Protein 7BKF (pdb70)

Nearest PDB structures (foldseek):
  7bkf-assembly1_A  TM=1.004E+00  e=4.479E-63  Bacillus anthracis
  6hpa-assembly1_A  TM=1.003E+00  e=4.862E-59  Bacillus anthracis
  6hm9-assembly1_A  TM=1.002E+00  e=1.712E-58  Bacillus anthracis
  7y51-assembly1_A-2  TM=9.659E-01  e=1.566E-20  Caldanaerobacter subterraneus subsp. tengcongensis MB4
  5o6y-assembly4_D  TM=9.446E-01  e=3.413E-20  Bacillus cereus ATCC 14579

Radius of gyration: 20.82 Å; Cα contacts (8 Å, |Δi|>4): 609; chains: 1; bounding box: 54×46×57 Å

Organism: Bacillus anthracis (NCBI:txid1392)

Foldseek 3Di:
DDFPLVVCVVCFVVQWFCKAQWDQDPPQGTEFIAKIWTWPSVQLCVQCVVVRDHDPLSTEIEIHYDDHGSVNDDQDAGAWYDQVAQAEAEEAEDPDQLVLLVLVLVLCVVLVAEHEYAYAQCSCVVCLVSLQVQVVSVYHYAHAWHPLDQAAPDDLVRLLVRRVSSQVSSCVSHVDHHAEYEYRVNHHDPSSRVSCVVSNHHYYHWQQELVCVVVDALVSSLVSCVVRDGRGGYYYHYNDPSCSVNVNVSCVVSVVVQGHYYYPVVRRDNYHDQTSYHYDD

Structure (mmCIF, N/CA/C/O backbone):
data_7BKF
#
_entry.id   7BKF
#
_cell.length_a   56.441
_cell.length_b   58.614
_cell.length_c   78.993
_cell.angle_alpha   90.000
_cell.angle_beta   90.000
_cell.angle_gamma   90.000
#
_symmetry.space_group_name_H-M   'P 21 21 21'
#
loop_
_entity.id
_entity.type
_entity.pdbx_description
1 polymer 'Putative polysaccharide deacetylase'
2 non-polymer 'SULFATE ION'
3 non-polymer 2-AMINO-2-HYDROXYMETHYL-PROPANE-1,3-DIOL
4 water water
#
loop_
_atom_site.group_PDB
_atom_site.id
_atom_site.type_symbol
_atom_site.label_atom_id
_atom_site.label_alt_id
_atom_site.label_comp_id
_atom_site.label_asym_id
_atom_site.label_entity_id
_atom_site.label_seq_id
_atom_site.pdbx_PDB_ins_code
_atom_site.Cartn_x
_atom_site.Cartn_y
_atom_site.Cartn_z
_atom_site.occupancy
_atom_site.B_iso_or_equiv
_atom_site.auth_seq_id
_atom_site.auth_comp_id
_atom_site.auth_asym_id
_atom_site.auth_atom_id
_atom_site.pdbx_PDB_model_num
ATOM 1 N N . GLN A 1 1 ? -7.880 32.270 47.185 1.00 56.80 26 GLN A N 1
ATOM 2 C CA . GLN A 1 1 ? -8.207 33.418 46.352 1.00 54.88 26 GLN A CA 1
ATOM 3 C C . GLN A 1 1 ? -8.266 33.005 44.883 1.00 50.91 26 GLN A C 1
ATOM 4 O O . GLN A 1 1 ? -9.185 32.304 44.458 1.00 51.09 26 GLN A O 1
ATOM 10 N N . ASP A 1 2 ? -7.273 33.428 44.112 1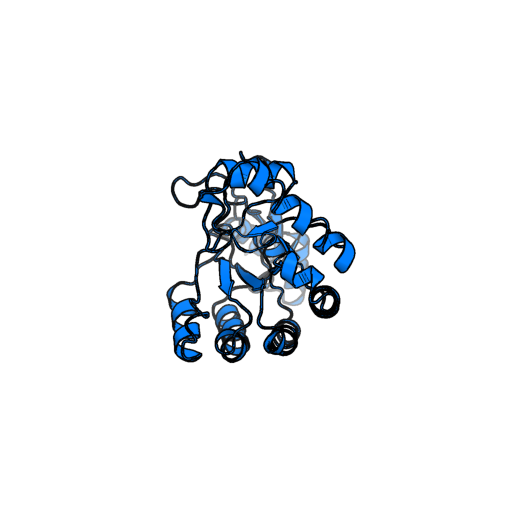.00 46.57 27 ASP A N 1
ATOM 11 C CA . ASP A 1 2 ? -7.271 33.232 42.670 1.00 42.66 27 ASP A CA 1
ATOM 12 C C . ASP A 1 2 ? -6.328 32.100 42.291 1.00 35.74 27 ASP A C 1
ATOM 13 O O . ASP A 1 2 ? -5.278 31.917 42.915 1.00 38.18 27 ASP A O 1
ATOM 18 N N . ASN A 1 3 ? -6.704 31.340 41.265 1.00 28.07 28 ASN A N 1
ATOM 19 C CA . ASN A 1 3 ? -5.784 30.340 40.748 1.00 24.99 28 ASN A CA 1
ATOM 20 C C . ASN A 1 3 ? -4.661 31.022 39.968 1.00 20.93 28 ASN A C 1
ATOM 21 O O . ASN A 1 3 ? -4.641 32.244 39.780 1.00 19.06 28 ASN A O 1
ATOM 26 N N . LEU A 1 4 ? -3.699 30.214 39.527 1.00 20.04 29 LEU A N 1
ATOM 27 C CA . LEU A 1 4 ? -2.530 30.757 38.852 1.00 18.87 29 LEU A CA 1
ATOM 28 C C . LEU A 1 4 ? -2.919 31.478 37.569 1.00 18.05 29 LEU A C 1
ATOM 29 O O . LEU A 1 4 ? -2.394 32.558 37.276 1.00 18.26 29 LEU A O 1
ATOM 34 N N . TYR A 1 5 ? -3.854 30.906 36.803 1.00 17.73 30 TYR A N 1
ATOM 35 C CA . TYR A 1 5 ? -4.307 31.546 35.573 1.00 17.06 30 TYR A CA 1
ATOM 36 C C . TYR A 1 5 ? -4.859 32.939 35.853 1.00 16.20 30 TYR A C 1
ATOM 37 O O . TYR A 1 5 ? -4.546 33.900 35.140 1.00 17.10 30 TYR A O 1
ATOM 46 N N . GLU A 1 6 ? -5.675 33.066 36.902 1.00 17.29 31 GLU A N 1
ATOM 47 C CA . GLU A 1 6 ? -6.216 34.368 37.258 1.00 18.52 31 GLU A CA 1
ATOM 48 C C . GLU A 1 6 ? -5.114 35.323 37.699 1.00 18.96 31 GLU A C 1
ATOM 49 O O . GLU A 1 6 ? -5.156 36.517 37.383 1.00 17.93 31 GLU A O 1
ATOM 55 N N . GLU A 1 7 ? -4.123 34.820 38.440 1.00 18.70 32 GLU A N 1
ATOM 56 C CA . GLU A 1 7 ? -3.001 35.665 38.842 1.00 20.13 32 GLU A CA 1
ATOM 57 C C . GLU A 1 7 ? -2.254 36.214 37.633 1.00 18.93 32 GLU A C 1
ATOM 58 O O . GLU A 1 7 ? -1.854 37.385 37.626 1.00 19.38 32 GLU A O 1
ATOM 64 N N . ILE A 1 8 ? -2.058 35.388 36.601 1.00 17.70 33 ILE A N 1
ATOM 65 C CA . ILE A 1 8 ? -1.416 35.871 35.380 1.00 17.94 33 ILE A CA 1
ATOM 66 C C . ILE A 1 8 ? -2.283 36.933 34.709 1.00 18.55 33 ILE A C 1
ATOM 67 O O . ILE A 1 8 ? -1.798 38.005 34.315 1.00 19.23 33 ILE A O 1
ATOM 72 N N . GLN A 1 9 ? -3.589 36.668 34.606 1.00 18.23 34 GLN A N 1
ATOM 73 C CA . GLN A 1 9 ? -4.507 37.646 34.027 1.00 18.88 34 GLN A CA 1
ATOM 74 C C . GLN A 1 9 ? -4.441 38.973 34.766 1.00 19.76 34 GLN A C 1
ATOM 75 O O . GLN A 1 9 ? -4.437 40.038 34.142 1.00 20.68 34 GLN A O 1
ATOM 81 N N . LYS A 1 10 ? -4.410 38.931 36.100 1.00 19.98 35 LYS A N 1
ATOM 82 C CA . LYS A 1 10 ? -4.412 40.161 36.881 1.00 20.81 35 LYS A CA 1
ATOM 83 C C . LYS A 1 10 ? -3.152 40.984 36.668 1.00 21.77 35 LYS A C 1
ATOM 84 O O . LYS A 1 10 ? -3.182 42.199 36.887 1.00 24.59 35 LYS A O 1
ATOM 90 N N . HIS A 1 11 ? -2.056 40.367 36.236 1.00 20.41 36 HIS A N 1
ATOM 91 C CA . HIS A 1 11 ? -0.815 41.084 35.962 1.00 22.02 36 HIS A CA 1
ATOM 92 C C . HIS A 1 11 ? -0.642 41.468 34.498 1.00 21.10 36 HIS A C 1
ATOM 93 O O . HIS A 1 11 ? 0.338 42.145 34.172 1.00 21.42 36 HIS A O 1
ATOM 100 N N . ALA A 1 12 ? -1.556 41.060 33.612 1.00 18.74 37 ALA A N 1
ATOM 101 C CA . ALA A 1 12 ? -1.336 41.239 32.179 1.00 20.39 37 ALA A CA 1
ATOM 102 C C . ALA A 1 12 ? -1.196 42.712 31.803 1.00 19.78 37 ALA A C 1
ATOM 103 O O . ALA A 1 12 ? -0.280 43.089 31.063 1.00 20.47 37 ALA A O 1
ATOM 105 N N . LYS A 1 13 ? -2.102 43.564 32.294 1.00 19.38 38 LYS A N 1
ATOM 106 C CA . LYS A 1 13 ? -2.055 44.972 31.913 1.00 21.24 38 LYS A CA 1
ATOM 107 C C . LYS A 1 13 ? -0.758 45.620 32.374 1.00 20.83 38 LYS A C 1
ATOM 108 O O . LYS A 1 13 ? -0.195 46.467 31.670 1.00 20.87 38 LYS A O 1
ATOM 114 N N . GLN A 1 14 ? -0.266 45.225 33.553 1.00 20.18 39 GLN A N 1
ATOM 115 C CA . GLN A 1 14 ? 0.963 45.797 34.095 1.00 20.29 39 GLN A CA 1
ATOM 116 C C . GLN A 1 14 ? 2.131 45.684 33.120 1.00 18.34 39 GLN A C 1
ATOM 117 O O . GLN A 1 14 ? 2.970 46.593 33.043 1.00 20.22 39 GLN A O 1
ATOM 123 N N . TYR A 1 15 ? 2.193 44.585 32.361 1.00 17.55 40 TYR A N 1
ATOM 124 C CA . TYR A 1 15 ? 3.299 44.305 31.453 1.00 16.75 40 TYR A CA 1
ATOM 125 C C . TYR A 1 15 ? 2.977 44.614 29.999 1.00 16.00 40 TYR A C 1
ATOM 126 O O . TYR A 1 15 ? 3.832 44.412 29.131 1.00 17.69 40 TYR A O 1
ATOM 135 N N . GLU A 1 16 ? 1.788 45.128 29.713 1.00 15.81 41 GLU A N 1
ATOM 136 C CA . GLU A 1 16 ? 1.438 45.478 28.342 1.00 15.96 41 GLU A CA 1
ATOM 137 C C . GLU A 1 16 ? 2.199 46.723 27.908 1.00 15.92 41 GLU A C 1
ATOM 138 O O . GLU A 1 16 ? 2.369 47.660 28.689 1.00 17.64 41 GLU A O 1
ATOM 144 N N . ILE A 1 17 ? 2.651 46.742 26.655 1.00 15.39 42 ILE A N 1
ATOM 145 C CA . ILE A 1 17 ? 3.290 47.921 26.074 1.00 15.81 42 ILE A CA 1
ATOM 146 C C . ILE A 1 17 ? 2.682 48.168 24.699 1.00 15.25 42 ILE A C 1
ATOM 147 O O . ILE A 1 17 ? 2.601 47.249 23.880 1.00 16.26 42 ILE A O 1
ATOM 152 N N . ALA A 1 18 ? 2.255 49.406 24.444 1.00 15.90 43 ALA A N 1
ATOM 153 C CA . ALA A 1 18 ? 1.686 49.729 23.145 1.00 16.02 43 ALA A CA 1
ATOM 154 C C . ALA A 1 18 ? 2.793 49.827 22.097 1.00 15.11 43 ALA A C 1
ATOM 155 O O . ALA A 1 18 ? 3.927 50.202 22.412 1.00 15.46 43 ALA A O 1
ATOM 157 N N . PRO A 1 19 ? 2.501 49.479 20.843 1.00 15.66 44 PRO A N 1
ATOM 158 C CA . PRO A 1 19 ? 3.485 49.706 19.783 1.00 15.30 44 PRO A CA 1
ATOM 159 C C . PRO A 1 19 ? 3.726 51.198 19.615 1.00 15.46 44 PRO A C 1
ATOM 160 O O . PRO A 1 19 ? 2.873 52.031 19.938 1.00 16.41 44 PRO A O 1
ATOM 164 N N . GLN A 1 20 ? 4.919 51.531 19.131 1.00 14.43 45 GLN A N 1
ATOM 165 C CA . GLN A 1 20 ? 5.307 52.910 18.873 1.00 14.63 45 GLN A CA 1
ATOM 166 C C . GLN A 1 20 ? 5.576 53.077 17.385 1.00 13.52 45 GLN A C 1
ATOM 167 O O . GLN A 1 20 ? 6.273 52.260 16.777 1.00 14.54 45 GLN A O 1
ATOM 173 N N . ASN A 1 21 ? 5.047 54.146 16.810 1.00 13.18 46 ASN A N 1
ATOM 174 C CA . ASN A 1 21 ? 5.160 54.384 15.381 1.00 13.37 46 ASN A CA 1
ATOM 175 C C . ASN A 1 21 ? 6.497 55.013 15.004 1.00 13.28 46 ASN A C 1
ATOM 176 O O . ASN A 1 21 ? 7.091 55.789 15.763 1.00 14.03 46 ASN A O 1
ATOM 181 N N . ALA A 1 22 ? 6.954 54.687 13.799 1.00 12.79 47 ALA A N 1
ATOM 182 C CA . ALA A 1 22 ? 8.044 55.423 13.179 1.00 12.41 47 ALA A CA 1
ATOM 183 C C . ALA A 1 22 ? 7.621 56.872 12.962 1.00 12.50 47 ALA A C 1
ATOM 184 O O . ALA A 1 22 ? 6.447 57.166 12.718 1.00 13.95 47 ALA A O 1
ATOM 186 N N . MET A 1 23 ? 8.593 57.782 13.031 1.00 13.40 48 MET A N 1
ATOM 187 C CA A MET A 1 23 ? 8.324 59.190 12.766 0.55 13.60 48 MET A CA 1
ATOM 188 C CA B MET A 1 23 ? 8.337 59.209 12.852 0.45 13.65 48 MET A CA 1
ATOM 189 C C . MET A 1 23 ? 9.640 59.892 12.475 1.00 14.34 48 MET A C 1
ATOM 190 O O . MET A 1 23 ? 10.722 59.329 12.646 1.00 14.10 48 MET A O 1
ATOM 199 N N . ILE A 1 24 ? 9.528 61.123 11.981 1.00 14.35 49 ILE A N 1
ATOM 200 C CA . ILE A 1 24 ? 10.692 61.966 11.744 1.00 14.66 49 ILE A CA 1
ATOM 201 C C . ILE A 1 24 ? 10.725 62.970 12.888 1.00 15.49 49 ILE A C 1
ATOM 202 O O . ILE A 1 24 ? 9.898 63.884 12.957 1.00 17.37 49 ILE A O 1
ATOM 207 N N . ASP A 1 25 ? 11.644 62.760 13.820 1.00 14.93 50 ASP A N 1
ATOM 208 C CA . ASP A 1 25 ? 11.786 63.658 14.956 1.00 15.62 50 ASP A CA 1
ATOM 209 C C . ASP A 1 25 ? 12.415 64.964 14.494 1.00 14.81 50 ASP A C 1
ATOM 210 O O . ASP A 1 25 ? 13.321 64.976 13.656 1.00 15.53 50 ASP A O 1
ATOM 215 N N . LYS A 1 26 ? 11.937 66.077 15.054 1.00 17.07 51 LYS A N 1
ATOM 216 C CA . LYS A 1 26 ? 12.441 67.383 14.632 1.00 18.91 51 LYS A CA 1
ATOM 217 C C . LYS A 1 26 ? 13.953 67.468 14.792 1.00 17.80 51 LYS A C 1
ATOM 218 O O . LYS A 1 26 ? 14.640 68.072 13.960 1.00 18.59 51 LYS A O 1
ATOM 224 N N A ILE A 1 27 ? 14.491 66.841 15.834 0.43 18.04 52 ILE A N 1
ATOM 225 N N B ILE A 1 27 ? 14.489 66.873 15.856 0.57 17.64 52 ILE A N 1
ATOM 226 C CA A ILE A 1 27 ? 15.921 66.881 16.129 0.43 18.15 52 ILE A CA 1
ATOM 227 C CA B ILE A 1 27 ? 15.92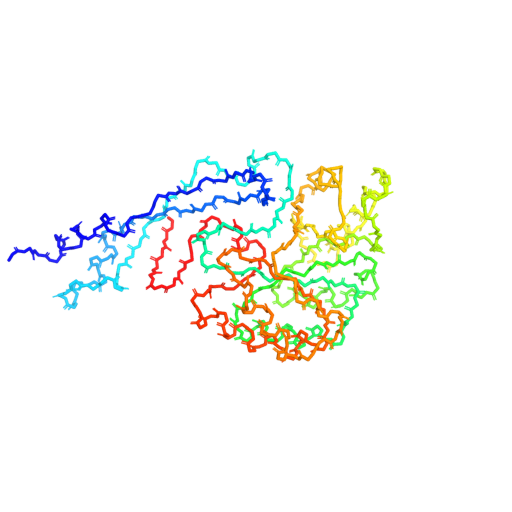8 66.873 16.097 0.57 16.98 52 ILE A CA 1
ATOM 228 C C A ILE A 1 27 ? 16.648 65.645 15.609 0.43 16.51 52 ILE A C 1
ATOM 229 C C B ILE A 1 27 ? 16.564 65.637 15.470 0.57 16.13 52 ILE A C 1
ATOM 230 O O A ILE A 1 27 ? 17.679 65.757 14.947 0.43 14.86 52 ILE A O 1
ATOM 231 O O B ILE A 1 27 ? 17.426 65.746 14.592 0.57 15.13 52 ILE A O 1
ATOM 240 N N . TRP A 1 28 ? 16.127 64.453 15.902 1.00 16.07 53 TRP A N 1
ATOM 241 C CA . TRP A 1 28 ? 16.817 63.211 15.567 1.00 16.58 53 TRP A CA 1
ATOM 242 C C . TRP A 1 28 ? 16.449 62.636 14.212 1.00 14.55 53 TRP A C 1
ATOM 243 O O . TRP A 1 28 ? 17.063 61.645 13.804 1.00 15.47 53 TRP A O 1
ATOM 254 N N . LYS A 1 29 ? 15.469 63.201 13.523 1.00 14.27 54 LYS A N 1
ATOM 255 C CA . LYS A 1 29 ? 15.101 62.773 12.157 1.00 13.68 54 LYS A CA 1
ATOM 256 C C . LYS A 1 29 ? 14.519 61.354 12.184 1.00 13.22 54 LYS A C 1
ATOM 257 O O . LYS A 1 29 ? 13.772 61.008 13.111 1.00 13.56 54 LYS A O 1
ATOM 263 N N . ALA A 1 30 ? 14.801 60.539 11.173 1.00 12.74 55 ALA A N 1
ATOM 264 C CA . ALA A 1 30 ? 14.012 59.332 10.945 1.00 13.26 55 ALA A CA 1
ATOM 265 C C . ALA A 1 30 ? 14.273 58.297 12.035 1.00 13.29 55 ALA A C 1
ATOM 266 O O . ALA A 1 30 ? 15.411 57.856 12.230 1.00 14.45 55 ALA A O 1
ATOM 268 N N . THR A 1 31 ? 13.218 57.917 12.745 1.00 13.49 56 THR A N 1
ATOM 269 C CA . THR A 1 31 ? 13.301 56.968 13.835 1.00 13.85 56 THR A CA 1
ATOM 270 C C . THR A 1 31 ? 12.360 55.810 13.537 1.00 13.75 56 THR A C 1
ATOM 271 O O . THR A 1 31 ? 11.206 56.047 13.159 1.00 13.25 56 THR A O 1
ATOM 275 N N . PRO A 1 32 ? 12.799 54.556 13.677 1.00 13.31 57 PRO A N 1
ATOM 276 C CA . PRO A 1 32 ? 11.905 53.422 13.410 1.00 13.46 57 PRO A CA 1
ATOM 277 C C . PRO A 1 32 ? 10.796 53.311 14.447 1.00 13.65 57 PRO A C 1
ATOM 278 O O . PRO A 1 32 ? 10.850 53.887 15.538 1.00 14.16 57 PRO A O 1
ATOM 282 N N . GLY A 1 33 ? 9.776 52.536 14.090 1.00 13.17 58 GLY A N 1
ATOM 283 C CA . GLY A 1 33 ? 8.794 52.089 15.053 1.00 14.12 58 GLY A CA 1
ATOM 284 C C . GLY A 1 33 ? 9.358 50.987 15.927 1.00 13.65 58 GLY A C 1
ATOM 285 O O . GLY A 1 33 ? 10.473 50.507 15.724 1.00 15.18 58 GLY A O 1
ATOM 286 N N . TYR A 1 34 ? 8.563 50.579 16.921 1.00 13.63 59 TYR A N 1
ATOM 287 C CA . TYR A 1 34 ? 8.974 49.523 17.839 1.00 13.13 59 TYR A CA 1
ATOM 288 C C . TYR A 1 34 ? 7.747 48.734 18.272 1.00 13.68 59 TYR A C 1
ATOM 289 O O . TYR A 1 34 ? 6.724 49.313 18.642 1.00 14.43 59 TYR A O 1
ATOM 298 N N . ASN A 1 35 ? 7.848 47.403 18.220 1.00 13.54 60 ASN A N 1
ATOM 299 C CA . ASN A 1 35 ? 6.721 46.554 18.588 1.00 14.26 60 ASN A CA 1
ATOM 300 C C . ASN A 1 35 ? 6.292 46.782 20.031 1.00 14.10 60 ASN A C 1
ATOM 301 O O . ASN A 1 35 ? 7.111 47.042 20.920 1.00 15.94 60 ASN A O 1
ATOM 306 N N . GLY A 1 36 ? 4.985 46.660 20.260 1.00 14.81 61 GLY A N 1
ATOM 307 C CA . GLY A 1 36 ? 4.445 46.505 21.592 1.00 13.65 61 GLY A CA 1
ATOM 308 C C . GLY A 1 36 ? 4.420 45.047 22.014 1.00 13.61 61 GLY A C 1
ATOM 309 O O . GLY A 1 36 ? 4.923 44.157 21.325 1.00 14.68 61 GLY A O 1
ATOM 310 N N . ARG A 1 37 ? 3.809 44.803 23.173 1.00 14.63 62 ARG A N 1
ATOM 311 C CA . ARG A 1 37 ? 3.705 43.437 23.666 1.00 15.20 62 ARG A CA 1
ATOM 312 C C . ARG A 1 37 ? 2.460 43.288 24.521 1.00 15.11 62 ARG A C 1
ATOM 313 O O . ARG A 1 37 ? 1.979 44.244 25.141 1.00 14.80 62 ARG A O 1
ATOM 321 N N . GLN A 1 38 ? 1.956 42.054 24.551 1.00 14.81 63 GLN A N 1
ATOM 322 C CA . GLN A 1 38 ? 0.901 41.644 25.459 1.00 16.37 63 GLN A CA 1
ATOM 323 C C . GLN A 1 38 ? 1.235 40.251 25.958 1.00 15.81 63 GLN A C 1
ATOM 324 O O . GLN A 1 38 ? 1.874 39.464 25.255 1.00 16.59 63 GLN A O 1
ATOM 330 N N . VAL A 1 39 ? 0.802 39.957 27.181 1.00 15.49 64 VAL A N 1
ATOM 331 C CA . VAL A 1 39 ? 1.065 38.642 27.761 1.00 15.25 64 VAL A CA 1
ATOM 332 C C . VAL A 1 39 ? 0.491 37.535 26.888 1.00 16.04 64 VAL A C 1
ATOM 333 O O . VAL A 1 39 ? -0.665 37.589 26.451 1.00 17.75 64 VAL A O 1
ATOM 337 N N . ASP A 1 40 ? 1.320 36.529 26.617 1.00 16.40 65 ASP A N 1
ATOM 338 C CA . ASP A 1 40 ? 0.905 35.265 26.012 1.00 17.33 65 ASP A CA 1
ATOM 339 C C . ASP A 1 40 ? 0.426 34.384 27.155 1.00 16.53 65 ASP A C 1
ATOM 340 O O . ASP A 1 40 ? 1.233 33.864 27.931 1.00 15.58 65 ASP A O 1
ATOM 345 N N . MET A 1 41 ? -0.896 34.238 27.278 1.00 16.11 66 MET A N 1
ATOM 346 C CA . MET A 1 41 ? -1.458 33.502 28.413 1.00 15.59 66 MET A CA 1
ATOM 347 C C . MET A 1 41 ? -1.031 32.042 28.409 1.00 15.49 66 MET A C 1
ATOM 348 O O . MET A 1 41 ? -0.708 31.482 29.460 1.00 16.41 66 MET A O 1
ATOM 353 N N . GLU A 1 42 ? -1.026 31.403 27.239 1.00 16.37 67 GLU A N 1
ATOM 354 C CA . GLU A 1 42 ? -0.741 29.975 27.184 1.00 17.30 67 GLU A CA 1
ATOM 355 C C . GLU A 1 42 ? 0.700 29.697 27.580 1.00 18.22 67 GLU A C 1
ATOM 356 O O . GLU A 1 42 ? 0.970 28.829 28.421 1.00 18.87 67 GLU A O 1
ATOM 362 N N . ALA A 1 43 ? 1.642 30.429 26.987 1.00 17.97 68 ALA A N 1
ATOM 363 C CA . ALA A 1 43 ? 3.050 30.194 27.277 1.00 18.73 68 ALA A CA 1
ATOM 364 C C . ALA A 1 43 ? 3.377 30.578 28.710 1.00 17.99 68 ALA A C 1
ATOM 365 O O . ALA A 1 43 ? 4.129 29.875 29.394 1.00 19.90 68 ALA A O 1
ATOM 367 N N . SER A 1 44 ? 2.822 31.698 29.181 1.00 16.72 69 SER A N 1
ATOM 368 C CA . SER A 1 44 ? 3.059 32.120 30.558 1.00 17.83 69 SER A CA 1
ATOM 369 C C . SER A 1 44 ? 2.538 31.088 31.552 1.00 17.83 69 SER A C 1
ATOM 370 O O . SER A 1 44 ? 3.222 30.749 32.525 1.00 17.45 69 SER A O 1
ATOM 373 N N . TYR A 1 45 ? 1.309 30.613 31.348 1.00 17.11 70 TYR A N 1
ATOM 374 C CA . TYR A 1 45 ? 0.773 29.567 32.214 1.00 16.82 70 TYR A CA 1
ATOM 375 C C . TYR A 1 45 ? 1.647 28.320 32.178 1.00 18.00 70 TYR A C 1
ATOM 376 O O . TYR A 1 45 ? 1.980 27.753 33.224 1.00 18.08 70 TYR A O 1
ATOM 385 N N . ASN A 1 46 ? 2.047 27.886 30.980 1.00 17.79 71 ASN A N 1
ATOM 386 C CA . ASN A 1 46 ? 2.877 26.689 30.893 1.00 18.65 71 ASN A CA 1
ATOM 387 C C . ASN A 1 46 ? 4.210 26.870 31.601 1.00 19.99 71 ASN A C 1
ATOM 388 O O . ASN A 1 46 ? 4.742 25.908 32.167 1.00 21.16 71 ASN A O 1
ATOM 393 N N . ASN A 1 47 ? 4.752 28.092 31.600 1.00 19.83 72 ASN A N 1
ATOM 394 C CA . ASN A 1 47 ? 6.016 28.354 32.281 1.00 21.38 72 ASN A CA 1
ATOM 395 C C . ASN A 1 47 ? 5.878 28.330 33.795 1.00 21.49 72 ASN A C 1
ATOM 396 O O . ASN A 1 47 ? 6.872 28.097 34.492 1.00 26.03 72 ASN A O 1
ATOM 401 N N . MET A 1 48 ? 4.685 28.572 34.327 1.00 19.72 73 MET A N 1
ATOM 402 C CA . MET A 1 48 ? 4.533 28.695 35.769 1.00 20.89 73 MET A CA 1
ATOM 403 C C . MET A 1 48 ? 3.794 27.542 36.425 1.00 20.01 73 MET A C 1
ATOM 404 O O . MET A 1 48 ? 3.871 27.409 37.651 1.00 22.56 73 MET A O 1
ATOM 409 N N . LYS A 1 49 ? 3.090 26.713 35.657 1.00 19.81 74 LYS A N 1
ATOM 410 C CA . LYS A 1 49 ? 2.132 25.794 36.267 1.00 19.81 74 LYS A CA 1
ATOM 411 C C . LYS A 1 49 ? 2.798 24.708 37.102 1.00 22.25 74 LYS A C 1
ATOM 412 O O . LYS A 1 49 ? 2.228 24.281 38.109 1.00 22.95 74 LYS A O 1
ATOM 418 N N . LYS A 1 50 ? 3.988 24.248 36.714 1.00 23.93 75 LYS A N 1
ATOM 419 C CA . LYS A 1 50 ? 4.658 23.234 37.521 1.00 26.64 75 LYS A CA 1
ATOM 420 C C . LYS A 1 50 ? 5.210 23.831 38.806 1.00 29.24 75 LYS A C 1
ATOM 421 O O . LYS A 1 50 ? 5.292 23.140 39.827 1.00 32.15 75 LYS A O 1
ATOM 427 N N . LEU A 1 51 ? 5.570 25.112 38.777 1.00 30.72 76 LEU A N 1
ATOM 428 C CA . LEU A 1 51 ? 6.018 25.822 39.966 1.00 33.87 76 LEU A CA 1
ATOM 429 C C . LEU A 1 51 ? 4.862 26.232 40.872 1.00 32.93 76 LEU A C 1
ATOM 430 O O . LEU A 1 51 ? 5.086 26.487 42.060 1.00 34.26 76 LEU A O 1
ATOM 435 N N . LYS A 1 52 ? 3.642 26.307 40.334 1.00 31.11 77 LYS A N 1
ATOM 436 C CA . LYS A 1 52 ? 2.439 26.656 41.097 1.00 31.76 77 LYS A CA 1
ATOM 437 C C . LYS A 1 52 ? 2.596 27.981 41.840 1.00 32.33 77 LYS A C 1
ATOM 438 O O . LYS A 1 52 ? 2.238 28.123 43.012 1.00 34.74 77 LYS A O 1
ATOM 444 N N . LYS A 1 53 ? 3.129 28.969 41.131 1.00 30.47 78 LYS A N 1
ATOM 445 C CA . LYS A 1 53 ? 3.412 30.266 41.720 1.00 28.50 78 LYS A CA 1
ATOM 446 C C . LYS A 1 53 ? 3.571 31.261 40.587 1.00 25.07 78 LYS A C 1
ATOM 447 O O . LYS A 1 53 ? 4.196 30.951 39.569 1.00 24.31 78 LYS A O 1
ATOM 453 N N . PHE A 1 54 ? 2.973 32.437 40.750 1.00 22.79 79 PHE A N 1
ATOM 454 C CA . PHE A 1 54 ? 3.180 33.497 39.778 1.00 22.55 79 PHE A CA 1
ATOM 455 C C . PHE A 1 54 ? 4.574 34.077 39.945 1.00 23.56 79 PHE A C 1
ATOM 456 O O . PHE A 1 54 ? 4.997 34.399 41.060 1.00 25.79 79 PHE A O 1
ATOM 464 N N . ASP A 1 55 ? 5.278 34.225 38.827 1.00 22.62 80 ASP A N 1
ATOM 465 C CA . ASP A 1 55 ? 6.621 34.794 38.803 1.00 25.77 80 ASP A CA 1
ATOM 466 C C . ASP A 1 55 ? 6.721 35.594 37.515 1.00 24.12 80 ASP A C 1
ATOM 467 O O . ASP A 1 55 ? 6.663 35.019 36.425 1.00 23.95 80 ASP A O 1
ATOM 472 N N . GLN A 1 56 ? 6.861 36.915 37.634 1.00 23.28 81 GLN A N 1
ATOM 473 C CA . GLN A 1 56 ? 6.869 37.749 36.440 1.00 24.28 81 GLN A CA 1
ATOM 474 C C . GLN A 1 56 ? 8.025 37.397 35.512 1.00 25.52 81 GLN A C 1
ATOM 475 O O . GLN A 1 56 ? 7.916 37.579 34.297 1.00 25.10 81 GLN A O 1
ATOM 481 N N . LYS A 1 57 ? 9.128 36.873 36.055 1.00 26.22 82 LYS A N 1
ATOM 482 C CA . LYS A 1 57 ? 10.255 36.516 35.201 1.00 28.81 82 LYS A CA 1
ATOM 483 C C . LYS A 1 57 ? 9.902 35.409 34.218 1.00 26.76 82 LYS A C 1
ATOM 484 O O . LYS A 1 57 ? 10.607 35.235 33.218 1.00 28.96 82 LYS A O 1
ATOM 490 N N . HIS A 1 58 ? 8.819 34.670 34.465 1.00 23.19 83 HIS A N 1
ATOM 491 C CA . HIS A 1 58 ? 8.398 33.587 33.589 1.00 21.49 83 HIS A CA 1
ATOM 492 C C . HIS A 1 58 ? 7.291 33.985 32.620 1.00 20.38 83 HIS A C 1
ATOM 493 O O . HIS A 1 58 ? 6.801 33.130 31.871 1.00 21.06 83 HIS A O 1
ATOM 500 N N . LEU A 1 59 ? 6.902 35.257 32.601 1.00 20.06 84 LEU A N 1
ATOM 501 C CA . LEU A 1 59 ? 5.966 35.729 31.591 1.00 19.73 84 LEU A CA 1
ATOM 502 C C . LEU A 1 59 ? 6.591 35.634 30.205 1.00 21.01 84 LEU A C 1
ATOM 503 O O . LEU A 1 59 ? 7.779 35.917 30.019 1.00 23.53 84 LEU A O 1
ATOM 508 N N . GLU A 1 60 ? 5.779 35.237 29.230 1.00 20.92 85 GLU A N 1
ATOM 509 C CA . GLU A 1 60 ? 6.124 35.325 27.820 1.00 20.68 85 GLU A CA 1
ATOM 510 C C . GLU A 1 60 ? 5.090 36.194 27.123 1.00 18.06 85 GLU A C 1
ATOM 511 O O . GLU A 1 60 ? 3.960 36.342 27.598 1.00 19.80 85 GLU A O 1
ATOM 517 N N . PHE A 1 61 ? 5.474 36.736 25.969 1.00 18.35 86 PHE A N 1
ATOM 518 C CA . PHE A 1 61 ? 4.709 37.799 25.338 1.00 17.50 86 PHE A CA 1
ATOM 519 C C . PHE A 1 61 ? 4.477 37.521 23.864 1.00 18.70 86 PHE A C 1
ATOM 520 O O . PHE A 1 61 ? 5.317 36.928 23.184 1.00 22.32 86 PHE A O 1
ATOM 528 N N . LYS A 1 62 ? 3.324 37.976 23.382 1.00 17.45 87 LYS A N 1
ATOM 529 C CA . LYS A 1 62 ? 3.093 38.166 21.959 1.00 17.83 87 LYS A CA 1
ATOM 530 C C . LYS A 1 62 ? 3.397 39.618 21.603 1.00 18.57 87 LYS A C 1
ATOM 531 O O . LYS A 1 62 ? 3.081 40.539 22.361 1.00 20.37 87 LYS A O 1
ATOM 537 N N . GLU A 1 63 ? 3.992 39.824 20.441 1.00 16.84 88 GLU A N 1
ATOM 538 C CA . GLU A 1 63 ? 4.352 41.165 20.013 1.00 16.65 88 GLU A CA 1
ATOM 539 C C . GLU A 1 63 ? 3.260 41.770 19.142 1.00 15.39 88 GLU A C 1
ATOM 540 O O . GLU A 1 63 ? 2.474 41.060 18.511 1.00 19.02 88 GLU A O 1
ATOM 546 N N . VAL A 1 64 ? 3.215 43.099 19.123 1.00 16.31 89 VAL A N 1
ATOM 547 C CA . VAL A 1 64 ? 2.190 43.853 18.407 1.00 16.81 89 VAL A CA 1
ATOM 548 C C . VAL A 1 64 ? 2.889 44.875 17.519 1.00 16.45 89 VAL A C 1
ATOM 549 O O . VAL A 1 64 ? 3.666 45.699 18.014 1.00 16.62 89 VAL A O 1
ATOM 553 N N . SER A 1 65 ? 2.600 44.844 16.216 1.00 16.47 90 SER A N 1
ATOM 554 C CA . SER A 1 65 ? 3.321 45.718 15.300 1.00 15.81 90 SER A CA 1
ATOM 555 C C . SER A 1 65 ? 2.756 47.135 15.337 1.00 15.60 90 SER A C 1
ATOM 556 O O . SER A 1 65 ? 1.555 47.328 15.546 1.00 18.95 90 SER A O 1
ATOM 559 N N . PRO A 1 66 ? 3.596 48.140 15.110 1.00 15.17 91 PRO A N 1
ATOM 560 C CA . PRO A 1 66 ? 3.087 49.505 14.936 1.00 15.54 91 PRO A CA 1
ATOM 561 C C . PRO A 1 66 ? 2.409 49.663 13.585 1.00 16.19 91 PRO A C 1
ATOM 562 O O . PRO A 1 66 ? 2.454 48.781 12.724 1.00 17.21 91 PRO A O 1
ATOM 566 N N . SER A 1 67 ? 1.778 50.825 13.399 1.00 15.83 92 SER A N 1
ATOM 567 C CA . SER A 1 67 ? 1.057 51.094 12.161 1.00 16.95 92 SER A CA 1
ATOM 568 C C . SER A 1 67 ? 1.864 51.887 11.143 1.00 16.08 92 SER A C 1
ATOM 569 O O . SER A 1 67 ? 1.594 51.773 9.943 1.00 19.60 92 SER A O 1
ATOM 572 N N . VAL A 1 68 ? 2.841 52.682 11.584 1.00 15.24 93 VAL A N 1
ATOM 573 C CA . VAL A 1 68 ? 3.721 53.440 10.698 1.00 14.07 93 VAL A CA 1
ATOM 574 C C . VAL A 1 68 ? 5.134 52.900 10.862 1.00 13.33 93 VAL A C 1
ATOM 575 O O . VAL A 1 68 ? 5.629 52.784 11.991 1.00 14.30 93 VAL A O 1
ATOM 579 N N . HIS A 1 69 ? 5.785 52.588 9.738 1.00 13.17 94 HIS A N 1
ATOM 580 C CA . HIS A 1 69 ? 7.068 51.906 9.711 1.00 14.09 94 HIS A CA 1
ATOM 581 C C . HIS A 1 69 ? 8.140 52.807 9.115 1.00 14.13 94 HIS A C 1
ATOM 582 O O . HIS A 1 69 ? 7.850 53.781 8.406 1.00 14.12 94 HIS A O 1
ATOM 589 N N . LEU A 1 70 ? 9.394 52.461 9.414 1.00 14.65 95 LEU A N 1
ATOM 590 C CA . LEU A 1 70 ? 10.536 53.235 8.931 1.00 14.24 95 LEU A CA 1
ATOM 591 C C . LEU A 1 70 ? 10.448 53.501 7.432 1.00 13.99 95 LEU A C 1
ATOM 592 O O . LEU A 1 70 ? 10.688 54.625 6.979 1.00 15.27 95 LEU A O 1
ATOM 597 N N . GLU A 1 71 ? 10.078 52.486 6.651 1.00 14.45 96 GLU A N 1
ATOM 598 C CA . GLU A 1 71 ? 10.024 52.587 5.198 1.00 16.07 96 GLU A CA 1
ATOM 599 C C . GLU A 1 71 ? 8.861 53.437 4.700 1.00 15.74 96 GLU A C 1
ATOM 600 O O . GLU A 1 71 ? 8.819 53.742 3.498 1.00 18.66 96 GLU A O 1
ATOM 606 N N . ASP A 1 72 ? 7.911 53.801 5.575 1.00 15.02 97 ASP A N 1
ATOM 607 C CA . ASP A 1 72 ? 6.823 54.700 5.202 1.00 15.22 97 ASP A CA 1
ATOM 608 C C . ASP A 1 72 ? 7.241 56.156 5.248 1.00 13.51 97 ASP A C 1
ATOM 609 O O . ASP A 1 72 ? 6.573 57.001 4.637 1.00 15.57 97 ASP A O 1
ATOM 614 N N . LEU A 1 73 ? 8.324 56.463 5.953 1.00 13.94 98 LEU A N 1
ATOM 615 C CA . LEU A 1 73 ? 8.714 57.844 6.156 1.00 15.01 98 LEU A CA 1
ATOM 616 C C . LEU A 1 73 ? 9.294 58.427 4.873 1.00 16.13 98 LEU A C 1
ATOM 617 O O . LEU A 1 73 ? 9.736 57.709 3.972 1.00 18.71 98 LEU A O 1
ATOM 622 N N . SER A 1 74 ? 9.284 59.751 4.792 1.00 16.35 99 SER A N 1
ATOM 623 C CA . SER A 1 74 ? 9.993 60.411 3.710 1.00 18.70 99 SER A CA 1
ATOM 624 C C . SER A 1 74 ? 11.495 60.227 3.912 1.00 16.64 99 SER A C 1
ATOM 625 O O . SER A 1 74 ? 11.952 59.946 5.024 1.00 16.66 99 SER A O 1
ATOM 628 N N . PRO A 1 75 ? 12.282 60.339 2.844 1.00 17.12 100 PRO A N 1
ATOM 629 C CA . PRO A 1 75 ? 13.728 60.135 2.981 1.00 18.01 100 PRO A CA 1
ATOM 630 C C . PRO A 1 75 ? 14.318 61.120 3.980 1.00 17.24 100 PRO A C 1
ATOM 631 O O . PRO A 1 75 ? 14.072 62.327 3.911 1.00 18.59 100 PRO A O 1
ATOM 635 N N . ALA A 1 76 ? 15.093 60.595 4.919 1.00 16.21 101 ALA A N 1
ATOM 636 C CA . ALA A 1 76 ? 15.682 61.397 5.982 1.00 14.58 101 ALA A CA 1
ATOM 637 C C . ALA A 1 76 ? 16.772 60.571 6.640 1.00 14.71 101 ALA A C 1
ATOM 638 O O . ALA A 1 76 ? 16.681 59.333 6.672 1.00 15.78 101 ALA A O 1
ATOM 640 N N . PRO A 1 77 ? 17.803 61.208 7.182 1.00 14.70 102 PRO A N 1
ATOM 641 C CA . PRO A 1 77 ? 18.854 60.452 7.870 1.00 15.41 102 PRO A CA 1
ATOM 642 C C . PRO A 1 77 ? 18.337 59.799 9.138 1.00 13.57 102 PRO A C 1
ATOM 643 O O . PRO A 1 77 ? 17.392 60.274 9.775 1.00 13.49 102 PRO A O 1
ATOM 647 N N . ILE A 1 78 ? 18.997 58.699 9.499 1.00 13.82 103 ILE A N 1
ATOM 648 C CA . ILE A 1 78 ? 18.704 57.921 10.698 1.00 13.90 103 ILE A CA 1
ATOM 649 C C . ILE A 1 78 ? 19.897 58.074 11.625 1.00 13.70 103 ILE A C 1
ATOM 650 O O . ILE A 1 78 ? 21.011 57.658 11.285 1.00 14.84 103 ILE A O 1
ATOM 655 N N . TYR A 1 79 ? 19.674 58.696 12.783 1.00 14.64 104 TYR A N 1
ATOM 656 C CA . TYR A 1 79 ? 20.720 58.847 13.783 1.00 15.07 104 TYR A CA 1
ATOM 657 C C . TYR A 1 79 ? 20.669 57.787 14.867 1.00 15.32 104 TYR A C 1
ATOM 658 O O . TYR A 1 79 ? 21.689 57.555 15.521 1.00 16.66 104 TYR A O 1
ATOM 667 N N . ARG A 1 80 ? 19.515 57.155 15.079 1.00 14.39 105 ARG A N 1
ATOM 668 C CA . ARG A 1 80 ? 19.281 56.376 16.284 1.00 15.01 105 ARG A CA 1
ATOM 669 C C . ARG A 1 80 ? 18.248 55.299 16.000 1.00 13.71 105 ARG A C 1
ATOM 670 O O . ARG A 1 80 ? 17.427 55.413 15.084 1.00 15.16 105 ARG A O 1
ATOM 678 N N . GLY A 1 81 ? 18.284 54.261 16.828 1.00 13.79 106 GLY A N 1
ATOM 679 C CA . GLY A 1 81 ? 17.153 53.375 16.980 1.00 14.75 106 GLY A CA 1
ATOM 680 C C . GLY A 1 81 ? 16.092 53.992 17.875 1.00 14.53 106 GLY A C 1
ATOM 681 O O . GLY A 1 81 ? 16.223 55.115 18.365 1.00 14.99 106 GLY A O 1
ATOM 682 N N . HIS A 1 82 ? 15.008 53.258 18.066 1.00 13.76 107 HIS A N 1
ATOM 683 C CA . HIS A 1 82 ? 13.909 53.796 18.851 1.00 14.45 107 HIS A CA 1
ATOM 684 C C . HIS A 1 82 ? 14.364 54.051 20.288 1.00 14.15 107 HIS A C 1
ATOM 685 O O . HIS A 1 82 ? 15.065 53.221 20.879 1.00 15.08 107 HIS A O 1
ATOM 692 N N . PRO A 1 83 ? 13.981 55.185 20.887 1.00 14.12 108 PRO A N 1
ATOM 693 C CA . PRO A 1 83 ? 14.507 55.524 22.219 1.00 15.20 108 PRO A CA 1
ATOM 694 C C . PRO A 1 83 ? 13.982 54.655 23.352 1.00 16.78 108 PRO A C 1
ATOM 695 O O . PRO A 1 83 ? 14.478 54.793 24.479 1.00 18.25 108 PRO A O 1
ATOM 699 N N . ASN A 1 84 ? 13.010 53.774 23.105 1.00 14.71 109 ASN A N 1
ATOM 700 C CA . ASN A 1 84 ? 12.567 52.821 24.115 1.00 15.95 109 ASN A CA 1
ATOM 701 C C . ASN A 1 84 ? 13.155 51.434 23.917 1.00 15.87 109 ASN A C 1
ATOM 702 O O . ASN A 1 84 ? 12.911 50.557 24.752 1.00 19.96 109 ASN A O 1
ATOM 707 N N . LYS A 1 85 ? 13.894 51.206 22.837 1.00 14.32 110 LYS A N 1
ATOM 708 C CA . LYS A 1 85 ? 14.430 49.880 22.556 1.00 14.09 110 LYS A CA 1
ATOM 709 C C . LYS A 1 85 ? 15.771 49.721 23.261 1.00 14.77 110 LYS A C 1
ATOM 710 O O . LYS A 1 85 ? 16.710 50.483 23.002 1.00 15.24 110 LYS A O 1
ATOM 716 N N . LYS A 1 86 ? 15.868 48.720 24.140 1.00 16.14 111 LYS A N 1
ATOM 717 C CA . LYS A 1 86 ? 17.056 48.524 24.972 1.00 17.76 111 LYS A CA 1
ATOM 718 C C . LYS A 1 86 ? 18.132 47.785 24.176 1.00 16.71 111 LYS A C 1
ATOM 719 O O . LYS A 1 86 ? 18.527 46.656 24.477 1.00 17.04 111 LYS A O 1
ATOM 725 N N . MET A 1 87 ? 18.621 48.470 23.148 1.00 16.40 112 MET A N 1
ATOM 726 C CA . MET A 1 87 ? 19.606 47.923 22.232 1.00 15.88 112 MET A CA 1
ATOM 727 C C . MET A 1 87 ? 20.487 49.055 21.726 1.00 15.24 112 MET A C 1
ATOM 728 O O . MET A 1 87 ? 20.044 50.198 21.593 1.00 16.08 112 MET A O 1
ATOM 733 N N . VAL A 1 88 ? 21.740 48.717 21.442 1.00 15.26 113 VAL A N 1
ATOM 734 C CA . VAL A 1 88 ? 22.724 49.630 20.880 1.00 15.25 113 VAL A CA 1
ATOM 735 C C . VAL A 1 88 ? 23.220 49.040 19.568 1.00 14.14 113 VAL A C 1
ATOM 736 O O . VAL A 1 88 ? 23.435 47.828 19.475 1.00 16.19 113 VAL A O 1
ATOM 740 N N . GLY A 1 89 ? 23.393 49.893 18.560 1.00 13.75 114 GLY A N 1
ATOM 741 C CA . GLY A 1 89 ? 23.964 49.486 17.288 1.00 14.46 114 GLY A CA 1
ATOM 742 C C . GLY A 1 89 ? 25.428 49.881 17.196 1.00 14.40 114 GLY A C 1
ATOM 743 O O . GLY A 1 89 ? 25.811 50.984 17.588 1.00 16.10 114 GLY A O 1
ATOM 744 N N . LEU A 1 90 ? 26.235 48.980 16.651 1.00 13.41 115 LEU A N 1
ATOM 745 C CA . LEU A 1 90 ? 27.650 49.233 16.420 1.00 14.17 115 LEU A CA 1
ATOM 746 C C . LEU A 1 90 ? 27.900 49.438 14.933 1.00 13.96 115 LEU A C 1
ATOM 747 O O . LEU A 1 90 ? 27.434 48.646 14.101 1.00 14.79 115 LEU A O 1
ATOM 752 N N . THR A 1 91 ? 28.657 50.489 14.602 1.00 14.62 116 THR A N 1
ATOM 753 C CA . THR A 1 91 ? 29.068 50.755 13.229 1.00 14.15 116 THR A CA 1
ATOM 754 C C . THR A 1 91 ? 30.577 50.935 13.176 1.00 14.00 116 THR A C 1
ATOM 755 O O . THR A 1 91 ? 31.178 51.516 14.087 1.00 14.62 116 THR A O 1
ATOM 759 N N . ILE A 1 92 ? 31.186 50.425 12.111 1.00 13.54 117 ILE A N 1
ATOM 760 C CA . ILE A 1 92 ? 32.627 50.508 11.909 1.00 15.13 117 ILE A CA 1
ATOM 761 C C . ILE A 1 92 ? 32.847 50.977 10.481 1.00 14.88 117 ILE A C 1
ATOM 762 O O . ILE A 1 92 ? 32.467 50.281 9.529 1.00 14.63 117 ILE A O 1
ATOM 767 N N . ASN A 1 93 ? 33.421 52.172 10.325 1.00 14.97 118 ASN A N 1
ATOM 768 C CA . ASN A 1 93 ? 33.705 52.730 9.010 1.00 13.73 118 ASN A CA 1
ATOM 769 C C . ASN A 1 93 ? 35.092 52.279 8.575 1.00 14.63 118 ASN A C 1
ATOM 770 O O . ASN A 1 93 ? 36.068 52.469 9.312 1.00 16.27 118 ASN A O 1
ATOM 775 N N . VAL A 1 94 ? 35.180 51.689 7.378 1.00 14.96 119 VAL A N 1
ATOM 776 C CA . VAL A 1 94 ? 36.382 50.990 6.916 1.00 14.97 119 VAL A CA 1
ATOM 777 C C . VAL A 1 94 ? 36.889 51.613 5.623 1.00 16.81 119 VAL A C 1
ATOM 778 O O . VAL A 1 94 ? 36.299 51.415 4.551 1.00 17.00 119 VAL A O 1
ATOM 782 N N . ALA A 1 95 ? 38.007 52.331 5.715 1.00 18.67 120 ALA A N 1
ATOM 783 C CA . ALA A 1 95 ? 38.781 52.742 4.550 1.00 19.44 120 ALA A CA 1
ATOM 784 C C . ALA A 1 95 ? 40.258 52.437 4.745 1.00 19.57 120 ALA A C 1
ATOM 785 O O . ALA A 1 95 ? 41.072 52.773 3.876 1.00 20.80 120 ALA A O 1
ATOM 787 N N . TRP A 1 96 ? 40.608 51.801 5.862 1.00 20.50 121 TRP A N 1
ATOM 788 C CA . TRP A 1 96 ? 41.970 51.487 6.267 1.00 21.00 121 TRP A CA 1
ATOM 789 C C . TRP A 1 96 ? 41.880 50.671 7.551 1.00 20.70 121 TRP A C 1
ATOM 790 O O . TRP A 1 96 ? 40.780 50.396 8.032 1.00 22.01 121 TRP A O 1
ATOM 801 N N . GLY A 1 97 ? 43.024 50.278 8.108 1.00 22.61 122 GLY A N 1
ATOM 802 C CA . GLY A 1 97 ? 43.039 49.544 9.356 1.00 22.15 122 GLY A CA 1
ATOM 803 C C . GLY A 1 97 ? 42.943 48.043 9.224 1.00 20.19 122 GLY A C 1
ATOM 804 O O . GLY A 1 97 ? 42.466 47.387 10.159 1.00 20.88 122 GLY A O 1
ATOM 805 N N . ASN A 1 98 ? 43.399 47.481 8.097 1.00 21.06 123 ASN A N 1
ATOM 806 C CA . ASN A 1 98 ? 43.323 46.038 7.858 1.00 22.08 123 ASN A CA 1
ATOM 807 C C . ASN A 1 98 ? 43.852 45.237 9.037 1.00 20.22 123 ASN A C 1
ATOM 808 O O . ASN A 1 98 ? 43.287 44.197 9.397 1.00 21.62 123 ASN A O 1
ATOM 813 N N . GLU A 1 99 ? 44.955 45.689 9.631 1.00 19.81 124 GLU A N 1
ATOM 814 C CA . GLU A 1 99 ? 45.611 44.906 10.669 1.00 22.41 124 GLU A CA 1
ATOM 815 C C . GLU A 1 99 ? 44.739 44.710 11.901 1.00 21.38 124 GLU A C 1
ATOM 816 O O . GLU A 1 99 ? 45.016 43.807 12.694 1.00 22.93 124 GLU A O 1
ATOM 822 N N . TYR A 1 100 ? 43.698 45.523 12.085 1.00 18.40 125 TYR A N 1
ATOM 823 C CA . TYR A 1 100 ? 42.818 45.378 13.237 1.00 17.89 125 TYR A CA 1
ATOM 824 C C . TYR A 1 100 ? 41.552 44.593 12.937 1.00 18.09 125 TYR A C 1
ATOM 825 O O . TYR A 1 100 ? 40.871 44.176 13.877 1.00 18.00 125 TYR A O 1
ATOM 834 N N . LEU A 1 101 ? 41.222 44.394 11.661 1.00 17.96 126 LEU A N 1
ATOM 835 C CA . LEU A 1 101 ? 39.988 43.688 11.318 1.00 16.96 126 LEU A CA 1
ATOM 836 C C . LEU A 1 101 ? 39.901 42.282 11.904 1.00 16.29 126 LEU A C 1
ATOM 837 O O . LEU A 1 101 ? 38.852 41.949 12.481 1.00 16.71 126 LEU A O 1
ATOM 842 N N . PRO A 1 102 ? 40.920 41.415 11.794 1.00 17.15 127 PRO A N 1
ATOM 843 C CA . PRO A 1 102 ? 40.766 40.064 12.368 1.00 18.22 127 PRO A CA 1
ATOM 844 C C . PRO A 1 102 ? 40.441 40.059 13.855 1.00 16.95 127 PRO A C 1
ATOM 845 O O . PRO A 1 102 ? 39.548 39.318 14.287 1.00 17.20 127 PRO A O 1
ATOM 849 N N . ARG A 1 103 ? 41.134 40.877 14.655 1.00 18.04 128 ARG A N 1
ATOM 850 C CA . ARG A 1 103 ? 40.859 40.904 16.090 1.00 18.12 128 ARG A CA 1
ATOM 851 C C . ARG A 1 103 ? 39.466 41.442 16.381 1.00 16.32 128 ARG A C 1
ATOM 852 O O . ARG A 1 103 ? 38.764 40.917 17.249 1.00 16.72 128 ARG A O 1
ATOM 860 N N . ILE A 1 104 ? 39.056 42.506 15.689 1.00 16.56 129 ILE A N 1
ATOM 861 C CA . ILE A 1 104 ? 37.705 43.022 15.878 1.00 16.11 129 ILE A CA 1
ATOM 862 C C . ILE A 1 104 ? 36.678 41.939 15.586 1.00 15.14 129 ILE A C 1
ATOM 863 O O . ILE A 1 104 ? 35.719 41.749 16.343 1.00 15.85 129 ILE A O 1
ATOM 868 N N . LEU A 1 105 ? 36.867 41.212 14.484 1.00 15.89 130 LEU A N 1
ATOM 869 C CA . LEU A 1 105 ? 35.936 40.143 14.139 1.00 15.33 130 LEU A CA 1
ATOM 870 C C . LEU A 1 105 ? 35.904 39.054 15.208 1.00 14.96 130 LEU A C 1
ATOM 871 O O . LEU A 1 105 ? 34.831 38.535 15.533 1.00 16.29 130 LEU A O 1
ATOM 876 N N . GLU A 1 106 ? 37.061 38.717 15.787 1.00 15.73 131 GLU A N 1
ATOM 877 C CA A GLU A 1 106 ? 37.096 37.712 16.850 0.56 15.99 131 GLU A CA 1
ATOM 878 C CA B GLU A 1 106 ? 37.079 37.707 16.842 0.44 15.84 131 GLU A CA 1
ATOM 879 C C . GLU A 1 106 ? 36.358 38.196 18.092 1.00 15.86 131 GLU A C 1
ATOM 880 O O . GLU A 1 106 ? 35.666 37.418 18.755 1.00 16.26 131 GLU A O 1
ATOM 891 N N . ILE A 1 107 ? 36.505 39.477 18.431 1.00 14.67 132 ILE A N 1
ATOM 892 C CA . ILE A 1 107 ? 35.817 40.006 19.606 1.00 15.09 132 ILE A CA 1
ATOM 893 C C . ILE A 1 107 ? 34.309 39.967 19.402 1.00 15.08 132 ILE A C 1
ATOM 894 O O . ILE A 1 107 ? 33.551 39.591 20.306 1.00 16.62 132 ILE A O 1
ATOM 899 N N . LEU A 1 108 ? 33.848 40.380 18.218 1.00 14.77 133 LEU A N 1
ATOM 900 C CA . LEU A 1 108 ? 32.423 40.306 17.912 1.00 15.49 133 LEU A CA 1
ATOM 901 C C . LEU A 1 108 ? 31.920 38.871 17.993 1.00 15.26 133 LEU A C 1
ATOM 902 O O . LEU A 1 108 ? 30.845 38.615 18.548 1.00 16.30 133 LEU A O 1
ATOM 907 N N . LYS A 1 109 ? 32.688 37.918 17.457 1.00 14.99 134 LYS A N 1
ATOM 908 C CA . LYS A 1 109 ? 32.281 36.520 17.541 1.00 16.63 134 LYS A CA 1
ATOM 909 C C . LYS A 1 109 ? 32.174 36.069 18.991 1.00 16.52 134 LYS A C 1
ATOM 910 O O . LYS A 1 109 ? 31.205 35.401 19.372 1.00 17.58 134 LYS A O 1
ATOM 916 N N . LYS A 1 110 ? 33.171 36.417 19.818 1.00 15.92 135 LYS A N 1
ATOM 917 C CA . LYS A 1 110 ? 33.162 36.030 21.230 1.00 16.20 135 LYS A CA 1
ATOM 918 C C . LYS A 1 110 ? 31.874 36.449 21.924 1.00 16.43 135 LYS A C 1
ATOM 919 O O . LYS A 1 110 ? 31.328 35.702 22.743 1.00 18.66 135 LYS A O 1
ATOM 925 N N . HIS A 1 111 ? 31.364 37.632 21.600 1.00 15.65 136 HIS A N 1
ATOM 926 C CA . HIS A 1 111 ? 30.161 38.163 22.225 1.00 16.60 136 HIS A CA 1
ATOM 927 C C . HIS A 1 111 ? 28.877 37.809 21.489 1.00 17.58 136 HIS A C 1
ATOM 928 O O . HIS A 1 111 ? 27.795 38.178 21.960 1.00 17.87 136 HIS A O 1
ATOM 935 N N . ASP A 1 112 ? 28.967 37.124 20.351 1.00 17.18 137 ASP A N 1
ATOM 936 C CA . ASP A 1 112 ? 27.817 36.875 19.484 1.00 18.64 137 ASP A CA 1
ATOM 937 C C . ASP A 1 112 ? 27.084 38.176 19.184 1.00 18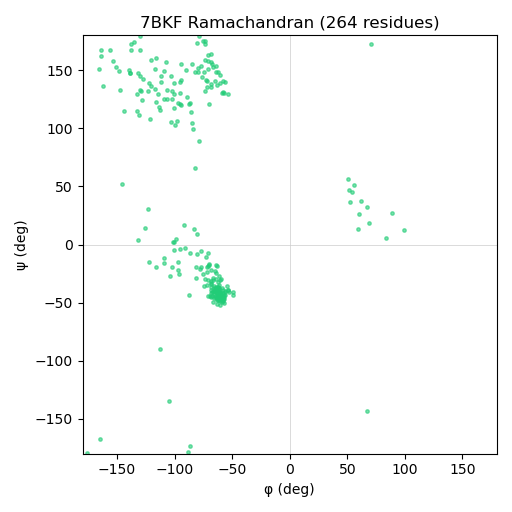.34 137 ASP A C 1
ATOM 938 O O . ASP A 1 112 ? 25.860 38.273 19.290 1.00 20.30 137 ASP A O 1
ATOM 943 N N . VAL A 1 113 ? 27.860 39.194 18.831 1.00 15.91 138 VAL A N 1
ATOM 944 C CA A VAL A 1 113 ? 27.298 40.492 18.496 0.34 16.41 138 VAL A CA 1
ATOM 945 C CA B VAL A 1 113 ? 27.357 40.528 18.528 0.66 16.31 138 VAL A CA 1
ATOM 946 C C . VAL A 1 113 ? 27.761 40.874 17.101 1.00 16.94 138 VAL A C 1
ATOM 947 O O . VAL A 1 113 ? 28.846 40.491 16.649 1.00 19.80 138 VAL A O 1
ATOM 954 N N . LYS A 1 114 ? 26.899 41.604 16.404 1.00 17.49 139 LYS A N 1
ATOM 955 C CA . LYS A 1 114 ? 27.173 42.072 15.058 1.00 16.31 139 LYS A CA 1
ATOM 956 C C . LYS A 1 114 ? 27.434 43.573 15.055 1.00 17.35 139 LYS A C 1
ATOM 957 O O . LYS A 1 114 ? 27.023 44.306 15.957 1.00 18.51 139 LYS A O 1
ATOM 963 N N . ALA A 1 115 ? 28.148 44.016 14.026 1.00 15.62 140 ALA A N 1
ATOM 964 C CA . ALA A 1 115 ? 28.379 45.428 13.758 1.00 15.31 140 ALA A CA 1
ATOM 965 C C . ALA A 1 115 ? 28.243 45.634 12.258 1.00 13.90 140 ALA A C 1
ATOM 966 O O . ALA A 1 115 ? 28.554 44.735 11.472 1.00 16.46 140 ALA A O 1
ATOM 968 N N . THR A 1 116 ? 27.771 46.810 11.858 1.00 13.94 141 THR A N 1
ATOM 969 C CA . THR A 1 116 ? 27.700 47.134 10.441 1.00 14.01 141 THR A CA 1
ATOM 970 C C . THR A 1 116 ? 29.039 47.719 10.011 1.00 13.46 141 THR A C 1
ATOM 971 O O . THR A 1 116 ? 29.480 48.737 10.560 1.00 14.45 141 THR A O 1
ATOM 975 N N . PHE A 1 117 ? 29.678 47.085 9.033 1.00 13.66 142 PHE A N 1
ATOM 976 C CA . PHE A 1 117 ? 30.957 47.544 8.502 1.00 14.63 142 PHE A CA 1
ATOM 977 C C . PHE A 1 117 ? 30.669 48.344 7.239 1.00 13.37 142 PHE A C 1
ATOM 978 O O . PHE A 1 117 ? 30.319 47.773 6.201 1.00 14.16 142 PHE A O 1
ATOM 986 N N . PHE A 1 118 ? 30.795 49.669 7.324 1.00 13.73 143 PHE A N 1
ATOM 987 C CA . PHE A 1 118 ? 30.574 50.532 6.167 1.00 13.73 143 PHE A CA 1
ATOM 988 C C . PHE A 1 118 ? 31.878 50.625 5.388 1.00 14.27 143 PHE A C 1
ATOM 989 O O . PHE A 1 118 ? 32.870 51.173 5.881 1.00 15.64 143 PHE A O 1
ATOM 997 N N . LEU A 1 119 ? 31.879 50.088 4.172 1.00 14.13 144 LEU A N 1
ATOM 998 C CA . LEU A 1 119 ? 33.100 49.916 3.398 1.00 14.16 144 LEU A CA 1
ATOM 999 C C . LEU A 1 119 ? 33.242 51.017 2.354 1.00 15.34 144 LEU A C 1
ATOM 1000 O O . LEU A 1 119 ? 32.318 51.261 1.567 1.00 14.62 144 LEU A O 1
ATOM 1005 N N . GLU A 1 120 ? 34.414 51.651 2.323 1.00 14.69 145 GLU A N 1
ATOM 1006 C CA . GLU A 1 120 ? 34.751 52.551 1.226 1.00 15.23 145 GLU A CA 1
ATOM 1007 C C . GLU A 1 120 ? 35.022 51.738 -0.039 1.00 14.88 145 GLU A C 1
ATOM 1008 O O . GLU A 1 120 ? 35.736 50.736 -0.002 1.00 16.21 145 GLU A O 1
ATOM 1014 N N . GLY A 1 121 ? 34.475 52.192 -1.168 1.00 15.37 146 GLY A N 1
ATOM 1015 C CA . GLY A 1 121 ? 34.544 51.410 -2.397 1.00 15.70 146 GLY A CA 1
ATOM 1016 C C . GLY A 1 121 ? 35.961 51.169 -2.894 1.00 17.34 146 GLY A C 1
ATOM 1017 O O . GLY A 1 121 ? 36.303 50.058 -3.319 1.00 17.49 146 GLY A O 1
ATOM 1018 N N . ARG A 1 122 ? 36.800 52.209 -2.880 1.00 17.22 147 ARG A N 1
ATOM 1019 C CA . ARG A 1 122 ? 38.188 52.021 -3.288 1.00 18.71 147 ARG A CA 1
ATOM 1020 C C . ARG A 1 122 ? 38.891 51.020 -2.380 1.00 18.33 147 ARG A C 1
ATOM 1021 O O . ARG A 1 122 ? 39.666 50.178 -2.851 1.00 19.15 147 ARG A O 1
ATOM 1029 N N . TRP A 1 123 ? 38.621 51.085 -1.073 1.00 17.04 148 TRP A N 1
ATOM 1030 C CA . TRP A 1 123 ? 39.206 50.118 -0.149 1.00 17.05 148 TRP A CA 1
ATOM 1031 C C . TRP A 1 123 ? 38.801 48.691 -0.501 1.00 17.44 148 TRP A C 1
ATOM 1032 O O . TRP A 1 123 ? 39.632 47.778 -0.458 1.00 17.11 148 TRP A O 1
ATOM 1043 N N . VAL A 1 124 ? 37.532 48.479 -0.862 1.00 17.61 149 VAL A N 1
ATOM 1044 C CA . VAL A 1 124 ? 37.087 47.140 -1.251 1.00 18.45 149 VAL A CA 1
ATOM 1045 C C . VAL A 1 124 ? 37.863 46.654 -2.467 1.00 18.67 149 VAL A C 1
ATOM 1046 O O . VAL A 1 124 ? 38.363 45.523 -2.495 1.00 18.50 149 VAL A O 1
ATOM 1050 N N . LYS A 1 125 ? 37.962 47.502 -3.493 1.00 17.90 150 LYS A N 1
ATOM 1051 C CA . LYS A 1 125 ? 38.679 47.127 -4.707 1.00 19.92 150 LYS A CA 1
ATOM 1052 C C . LYS A 1 125 ? 40.114 46.722 -4.400 1.00 20.53 150 LYS A C 1
ATOM 1053 O O . LYS A 1 125 ? 40.633 45.752 -4.969 1.00 21.08 150 LYS A O 1
ATOM 1059 N N . GLU A 1 126 ? 40.763 47.440 -3.488 1.00 19.52 151 GLU A N 1
ATOM 1060 C CA . GLU A 1 126 ? 42.160 47.207 -3.162 1.00 21.61 151 GLU A CA 1
ATOM 1061 C C . GLU A 1 126 ? 42.362 46.134 -2.100 1.00 21.35 151 GLU A C 1
ATOM 1062 O O . GLU A 1 126 ? 43.507 45.734 -1.854 1.00 22.74 151 GLU A O 1
ATOM 1068 N N . ASN A 1 127 ? 41.291 45.636 -1.492 1.00 20.30 152 ASN A N 1
ATOM 1069 C CA . ASN A 1 127 ? 41.406 44.720 -0.361 1.00 19.16 152 ASN A CA 1
ATOM 1070 C C . ASN A 1 127 ? 40.277 43.694 -0.395 1.00 19.72 152 ASN A C 1
ATOM 1071 O O . ASN A 1 127 ? 39.560 43.496 0.589 1.00 20.36 152 ASN A O 1
ATOM 1076 N N . LEU A 1 128 ? 40.110 43.027 -1.543 1.00 19.19 153 LEU A N 1
ATOM 1077 C CA . LEU A 1 128 ? 38.950 42.159 -1.740 1.00 19.16 153 LEU A CA 1
ATOM 1078 C C . LEU A 1 128 ? 38.890 41.050 -0.699 1.00 20.93 153 LEU A C 1
ATOM 1079 O O . LEU A 1 128 ? 37.803 40.675 -0.249 1.00 22.77 153 LEU A O 1
ATOM 1084 N N . ARG A 1 129 ? 40.045 40.504 -0.312 1.00 21.75 154 ARG A N 1
ATOM 1085 C CA . ARG A 1 129 ? 40.044 39.423 0.668 1.00 22.23 154 ARG A CA 1
ATOM 1086 C C . ARG A 1 129 ? 39.609 39.895 2.051 1.00 22.43 154 ARG A C 1
ATOM 1087 O O . ARG A 1 129 ? 39.002 39.120 2.798 1.00 22.60 154 ARG A O 1
ATOM 1095 N N . PHE A 1 130 ? 39.897 41.146 2.416 1.00 21.48 155 PHE A N 1
ATOM 1096 C CA . PHE A 1 130 ? 39.426 41.636 3.709 1.00 21.58 155 PHE A CA 1
ATOM 1097 C C . PHE A 1 130 ? 37.932 41.926 3.683 1.00 20.91 155 PHE A C 1
ATOM 1098 O O . PHE A 1 130 ? 37.240 41.738 4.690 1.00 21.22 155 PHE A O 1
ATOM 1106 N N . ALA A 1 131 ? 37.418 42.413 2.552 1.00 19.37 156 ALA A N 1
ATOM 1107 C CA . ALA A 1 131 ? 35.975 42.567 2.418 1.00 19.80 156 ALA A CA 1
ATOM 1108 C C . ALA A 1 131 ? 35.282 41.221 2.553 1.00 20.98 156 ALA A C 1
ATOM 1109 O O . ALA A 1 131 ? 34.269 41.102 3.254 1.00 20.67 156 ALA A O 1
ATOM 1111 N N . LYS A 1 132 ? 35.841 40.185 1.921 1.00 20.18 157 LYS A N 1
ATOM 1112 C CA . LYS A 1 132 ? 35.275 38.847 2.053 1.00 22.09 157 LYS A CA 1
ATOM 1113 C C . LYS A 1 132 ? 35.386 38.335 3.482 1.00 21.32 157 LYS A C 1
ATOM 1114 O O . LYS A 1 132 ? 34.464 37.682 3.986 1.00 22.53 157 LYS A O 1
ATOM 1120 N N . MET A 1 133 ? 36.502 38.629 4.154 1.00 20.04 158 MET A N 1
ATOM 1121 C CA . MET A 1 133 ? 36.676 38.196 5.538 1.00 19.54 158 MET A CA 1
ATOM 1122 C C . MET A 1 133 ? 35.543 38.705 6.426 1.00 17.69 158 MET A C 1
ATOM 1123 O O . MET A 1 133 ? 35.056 37.980 7.305 1.00 18.20 158 MET A O 1
ATOM 1128 N N . ILE A 1 134 ? 35.114 39.953 6.219 1.00 17.29 159 ILE A N 1
ATOM 1129 C CA . ILE A 1 134 ? 34.051 40.523 7.044 1.00 16.34 159 ILE A CA 1
ATOM 1130 C C . ILE A 1 134 ? 32.746 39.755 6.853 1.00 17.20 159 ILE A C 1
ATOM 1131 O O . ILE A 1 134 ? 32.099 39.348 7.823 1.00 17.17 159 ILE A O 1
ATOM 1136 N N . VAL A 1 135 ? 32.328 39.556 5.599 1.00 18.96 160 VAL A N 1
ATOM 1137 C CA . VAL A 1 135 ? 31.072 38.837 5.386 1.00 18.85 160 VAL A CA 1
ATOM 1138 C C . VAL A 1 135 ? 31.208 37.356 5.723 1.00 18.56 160 VAL A C 1
ATOM 1139 O O . VAL A 1 135 ? 30.240 36.729 6.164 1.00 20.87 160 VAL A O 1
ATOM 1143 N N . ASP A 1 136 ? 32.397 36.774 5.540 1.00 19.25 161 ASP A N 1
ATOM 1144 C CA . ASP A 1 136 ? 32.605 35.383 5.932 1.00 21.75 161 ASP A CA 1
ATOM 1145 C C . ASP A 1 136 ? 32.470 35.191 7.434 1.00 20.38 161 ASP A C 1
ATOM 1146 O O . ASP A 1 136 ? 32.153 34.084 7.883 1.00 22.55 161 ASP A O 1
ATOM 1151 N N . ALA A 1 137 ? 32.697 36.244 8.214 1.00 18.84 162 ALA A N 1
ATOM 1152 C CA . ALA A 1 137 ? 32.464 36.243 9.650 1.00 18.88 162 ALA A CA 1
ATOM 1153 C C . ALA A 1 137 ? 31.011 36.519 10.012 1.00 20.32 162 ALA A C 1
ATOM 1154 O O . ALA A 1 137 ? 30.718 36.801 11.180 1.00 22.29 162 ALA A O 1
ATOM 1156 N N . ASN A 1 138 ? 30.106 36.448 9.035 1.00 20.70 163 ASN A N 1
ATOM 1157 C CA . ASN A 1 138 ? 28.671 36.618 9.253 1.00 21.95 163 ASN A CA 1
ATOM 1158 C C . ASN A 1 138 ? 28.317 38.044 9.673 1.00 22.66 163 ASN A C 1
ATOM 1159 O O . ASN A 1 138 ? 27.380 38.260 10.442 1.00 25.14 163 ASN A O 1
ATOM 1164 N N . GLN A 1 139 ? 29.061 39.026 9.182 1.00 17.70 164 GLN A N 1
ATOM 1165 C CA . GLN A 1 139 ? 28.784 40.424 9.465 1.00 16.30 164 GLN A CA 1
ATOM 1166 C C . GLN A 1 139 ? 28.260 41.100 8.206 1.00 15.28 164 GLN A C 1
ATOM 1167 O O . GLN A 1 139 ? 28.635 40.733 7.087 1.00 20.85 164 GLN A O 1
ATOM 1173 N N . GLU A 1 140 ? 27.400 42.101 8.393 1.00 16.15 165 GLU A N 1
ATOM 1174 C CA . GLU A 1 140 ? 26.843 42.842 7.268 1.00 14.85 165 GLU A CA 1
ATOM 1175 C C . GLU A 1 140 ? 27.710 44.044 6.911 1.00 15.85 165 GLU A C 1
ATOM 1176 O O . GLU A 1 140 ? 28.405 44.621 7.758 1.00 15.64 165 GLU A O 1
ATOM 1182 N N . VAL A 1 141 ? 27.678 44.399 5.633 1.00 15.82 166 VAL A N 1
ATOM 1183 C CA . VAL A 1 141 ? 28.451 45.518 5.109 1.00 15.96 166 VAL A CA 1
ATOM 1184 C C . VAL A 1 141 ? 27.517 46.589 4.562 1.00 14.85 166 VAL A C 1
ATOM 1185 O O . VAL A 1 141 ? 26.398 46.310 4.119 1.00 15.38 166 VAL A O 1
ATOM 1189 N N . GLY A 1 142 ? 27.987 47.837 4.615 1.00 14.33 167 GLY A N 1
ATOM 1190 C CA . GLY A 1 142 ? 27.282 48.967 4.048 1.00 13.64 167 GLY A CA 1
ATOM 1191 C C . GLY A 1 142 ? 28.211 49.783 3.168 1.00 12.83 167 GLY A C 1
ATOM 1192 O O . GLY A 1 142 ? 29.389 49.462 3.005 1.00 14.33 167 GLY A O 1
ATOM 1193 N N . ASN A 1 143 ? 27.643 50.839 2.598 1.00 13.94 168 ASN A N 1
ATOM 1194 C CA . ASN A 1 143 ? 28.312 51.699 1.630 1.00 13.82 168 ASN A CA 1
ATOM 1195 C C . ASN A 1 143 ? 28.900 52.900 2.364 1.00 13.00 168 ASN A C 1
ATOM 1196 O O . ASN A 1 143 ? 28.194 53.561 3.130 1.00 13.75 168 ASN A O 1
ATOM 1201 N N . HIS A 1 144 ? 30.180 53.200 2.116 1.00 14.20 169 HIS A N 1
ATOM 1202 C CA . HIS A 1 144 ? 30.848 54.340 2.748 1.00 13.55 169 HIS A CA 1
ATOM 1203 C C . HIS A 1 144 ? 31.427 55.307 1.714 1.00 14.27 169 HIS A C 1
ATOM 1204 O O . HIS A 1 144 ? 32.437 55.963 1.975 1.00 15.35 169 HIS A O 1
ATOM 1211 N N . SER A 1 145 ? 30.786 55.398 0.544 1.00 13.67 170 SER A N 1
ATOM 1212 C CA . SER A 1 145 ? 31.255 56.155 -0.615 1.00 14.41 170 SER A CA 1
ATOM 1213 C C . SER A 1 145 ? 32.461 55.485 -1.253 1.00 14.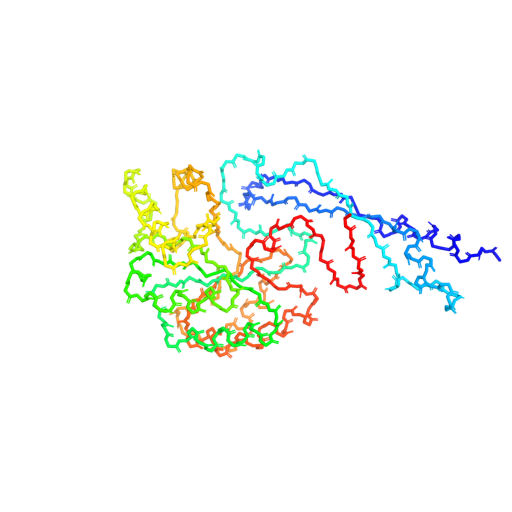90 170 SER A C 1
ATOM 1214 O O . SER A 1 145 ? 32.991 54.510 -0.714 1.00 15.44 170 SER A O 1
ATOM 1217 N N . TYR A 1 146 ? 32.885 55.986 -2.408 1.00 14.78 171 TYR A N 1
ATOM 1218 C CA . TYR A 1 146 ? 33.991 55.359 -3.116 1.00 15.13 171 TYR A CA 1
ATOM 1219 C C . TYR A 1 146 ? 35.351 55.879 -2.676 1.00 15.94 171 TYR A C 1
ATOM 1220 O O . TYR A 1 146 ? 36.271 55.076 -2.476 1.00 17.33 171 TYR A O 1
ATOM 1229 N N . THR A 1 147 ? 35.499 57.203 -2.501 1.00 16.28 172 THR A N 1
ATOM 1230 C CA . THR A 1 147 ? 36.807 57.793 -2.213 1.00 19.99 172 THR A CA 1
ATOM 1231 C C . THR A 1 147 ? 36.835 58.664 -0.961 1.00 24.93 172 THR A C 1
ATOM 1232 O O . THR A 1 147 ? 37.785 59.432 -0.789 1.00 28.53 172 THR A O 1
ATOM 1236 N N . HIS A 1 148 ? 35.832 58.597 -0.093 1.00 24.95 173 HIS A N 1
ATOM 1237 C CA . HIS A 1 148 ? 35.750 59.467 1.077 1.00 25.57 173 HIS A CA 1
ATOM 1238 C C . HIS A 1 148 ? 35.806 60.975 0.780 1.00 25.07 173 HIS A C 1
ATOM 1239 O O . HIS A 1 148 ? 36.586 61.702 1.388 1.00 27.89 173 HIS A O 1
ATOM 1246 N N . PRO A 1 149 ? 34.979 61.473 -0.137 1.00 20.61 174 PRO A N 1
ATOM 1247 C CA . PRO A 1 149 ? 34.890 62.923 -0.330 1.00 20.83 174 PRO A CA 1
ATOM 1248 C C . PRO A 1 149 ? 33.992 63.539 0.734 1.00 21.90 174 PRO A C 1
ATOM 1249 O O . PRO A 1 149 ? 33.353 62.847 1.520 1.00 23.61 174 PRO A O 1
ATOM 1253 N N . ASN A 1 150 ? 33.948 64.868 0.743 1.00 22.22 175 ASN A N 1
ATOM 1254 C CA . ASN A 1 150 ? 32.927 65.580 1.509 1.00 21.37 175 ASN A CA 1
ATOM 1255 C C . ASN A 1 150 ? 31.684 65.638 0.633 1.00 20.62 175 ASN A C 1
ATOM 1256 O O . ASN A 1 150 ? 31.579 66.477 -0.264 1.00 22.57 175 ASN A O 1
ATOM 1261 N N . MET A 1 151 ? 30.735 64.739 0.891 1.00 19.16 176 MET A N 1
ATOM 1262 C CA . MET A 1 151 ? 29.601 64.583 -0.009 1.00 18.77 176 MET A CA 1
ATOM 1263 C C . MET A 1 151 ? 28.660 65.780 0.004 1.00 19.44 176 MET A C 1
ATOM 1264 O O . MET A 1 151 ? 27.932 65.977 -0.973 1.00 19.22 176 MET A O 1
ATOM 1269 N N . LYS A 1 152 ? 28.671 66.589 1.072 1.00 18.97 177 LYS A N 1
ATOM 1270 C CA . LYS A 1 152 ? 27.827 67.781 1.109 1.00 19.24 177 LYS A CA 1
ATOM 1271 C C . LYS A 1 152 ? 28.161 68.749 -0.023 1.00 18.46 177 LYS A C 1
ATOM 1272 O O . LYS A 1 152 ? 27.276 69.460 -0.510 1.00 20.65 177 LYS A O 1
ATOM 1278 N N . THR A 1 153 ? 29.416 68.778 -0.469 1.00 17.67 178 THR A N 1
ATOM 1279 C CA . THR A 1 153 ? 29.866 69.746 -1.462 1.00 19.22 178 THR A CA 1
ATOM 1280 C C . THR A 1 153 ? 29.954 69.172 -2.873 1.00 17.87 178 THR A C 1
ATOM 1281 O O . THR A 1 153 ? 30.359 69.891 -3.798 1.00 18.90 178 THR A O 1
ATOM 1285 N N . LEU A 1 154 ? 29.579 67.909 -3.064 1.00 17.42 179 LEU A N 1
ATOM 1286 C CA . LEU A 1 154 ? 29.663 67.272 -4.368 1.00 16.73 179 LEU A CA 1
ATOM 1287 C C . LEU A 1 154 ? 28.426 67.586 -5.205 1.00 16.14 179 LEU A C 1
ATOM 1288 O O . LEU A 1 154 ? 27.339 67.849 -4.685 1.00 17.11 179 LEU A O 1
ATOM 1293 N N . SER A 1 155 ? 28.595 67.518 -6.522 1.00 16.26 180 SER A N 1
ATOM 1294 C CA . SER A 1 155 ? 27.453 67.630 -7.411 1.00 16.64 180 SER A CA 1
ATOM 1295 C C . SER A 1 155 ? 26.591 66.376 -7.311 1.00 16.01 180 SER A C 1
ATOM 1296 O O . SER A 1 155 ? 27.032 65.322 -6.841 1.00 16.73 180 SER A O 1
ATOM 1299 N N . SER A 1 156 ? 25.348 66.491 -7.791 1.00 15.33 181 SER A N 1
ATOM 1300 C CA . SER A 1 156 ? 24.461 65.333 -7.825 1.00 15.87 181 SER A CA 1
ATOM 1301 C C . SER A 1 156 ? 25.061 64.193 -8.639 1.00 16.03 181 SER A C 1
ATOM 1302 O O . SER A 1 156 ? 24.913 63.019 -8.279 1.00 17.16 181 SER A O 1
ATOM 1305 N N . ASP A 1 157 ? 25.726 64.515 -9.753 1.00 16.49 182 ASP A N 1
ATOM 1306 C CA . ASP A 1 157 ? 26.351 63.474 -10.567 1.00 16.28 182 ASP A CA 1
ATOM 1307 C C . ASP A 1 157 ? 27.429 62.749 -9.784 1.00 16.31 182 ASP A C 1
ATOM 1308 O O . ASP A 1 157 ? 27.526 61.518 -9.837 1.00 17.25 182 ASP A O 1
ATOM 1313 N N . GLU A 1 158 ? 28.259 63.502 -9.060 1.00 15.81 183 GLU A N 1
ATOM 1314 C CA . GLU A 1 158 ? 29.340 62.903 -8.288 1.00 15.82 183 GLU A CA 1
ATOM 1315 C C . GLU A 1 158 ? 28.800 62.060 -7.143 1.00 15.44 183 GLU A C 1
ATOM 1316 O O . GLU A 1 158 ? 29.328 60.977 -6.868 1.00 16.25 183 GLU A O 1
ATOM 1322 N N . ILE A 1 159 ? 27.744 62.528 -6.468 1.00 15.94 184 ILE A N 1
ATOM 1323 C CA . ILE A 1 159 ? 27.111 61.725 -5.418 1.00 15.40 184 ILE A CA 1
ATOM 1324 C C . ILE A 1 159 ? 26.660 60.381 -5.975 1.00 15.44 184 ILE A C 1
ATOM 1325 O O . ILE A 1 159 ? 26.952 59.317 -5.411 1.00 15.37 184 ILE A O 1
ATOM 1330 N N . ARG A 1 160 ? 25.943 60.417 -7.098 1.00 15.40 185 ARG A N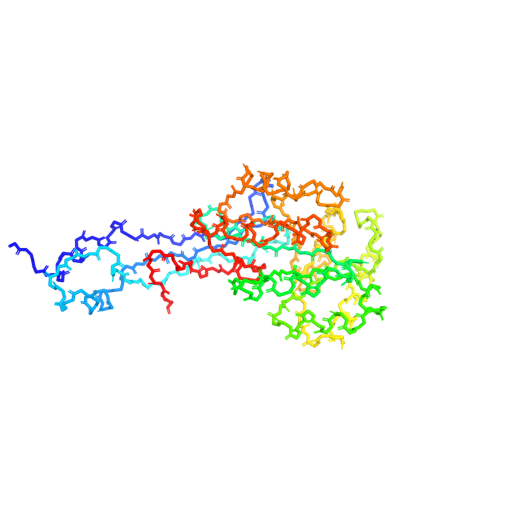 1
ATOM 1331 C CA . ARG A 1 160 ? 25.450 59.185 -7.701 1.00 16.12 185 ARG A CA 1
ATOM 1332 C C . ARG A 1 160 ? 26.596 58.259 -8.087 1.00 15.96 185 ARG A C 1
ATOM 1333 O O . ARG A 1 160 ? 26.534 57.048 -7.838 1.00 16.90 185 ARG A O 1
ATOM 1341 N N A ASP A 1 161 ? 27.665 58.811 -8.669 0.57 17.29 186 ASP A N 1
ATOM 1342 N N B ASP A 1 161 ? 27.649 58.805 -8.702 0.43 17.02 186 ASP A N 1
ATOM 1343 C CA A ASP A 1 161 ? 28.802 57.990 -9.080 0.57 18.93 186 ASP A CA 1
ATOM 1344 C CA B ASP A 1 161 ? 28.801 57.984 -9.069 0.43 18.46 186 ASP A CA 1
ATOM 1345 C C A ASP A 1 161 ? 29.507 57.368 -7.877 0.57 17.63 186 ASP A C 1
ATOM 1346 C C B ASP A 1 161 ? 29.427 57.339 -7.838 0.43 16.27 186 ASP A C 1
ATOM 1347 O O A ASP A 1 161 ? 29.888 56.190 -7.914 0.57 19.60 186 ASP A O 1
ATOM 1348 O O B ASP A 1 161 ? 29.677 56.127 -7.815 0.43 15.88 186 ASP A O 1
ATOM 1357 N N . GLN A 1 162 ? 29.674 58.139 -6.797 1.00 16.13 187 GLN A N 1
ATOM 1358 C CA . GLN A 1 162 ? 30.291 57.615 -5.580 1.00 15.39 187 GLN A CA 1
ATOM 1359 C C . GLN A 1 162 ? 29.480 56.464 -5.003 1.00 15.45 187 GLN A C 1
ATOM 1360 O O . GLN A 1 162 ? 30.039 55.424 -4.631 1.00 16.48 187 GLN A O 1
ATOM 1366 N N . LEU A 1 163 ? 28.156 56.630 -4.924 1.00 16.04 188 LEU A N 1
ATOM 1367 C CA . LEU A 1 163 ? 27.315 55.594 -4.327 1.00 15.52 188 LEU A CA 1
ATOM 1368 C C . LEU A 1 163 ? 27.221 54.361 -5.218 1.00 15.59 188 LEU A C 1
ATOM 1369 O O . LEU A 1 163 ? 27.321 53.227 -4.734 1.00 15.52 188 LEU A O 1
ATOM 1374 N N . GLN A 1 164 ? 27.027 54.561 -6.519 1.00 16.03 189 GLN A N 1
ATOM 1375 C CA . GLN A 1 164 ? 26.809 53.434 -7.415 1.00 17.60 189 GLN A CA 1
ATOM 1376 C C . GLN A 1 164 ? 28.074 52.602 -7.586 1.00 18.00 189 GLN A C 1
ATOM 1377 O O . GLN A 1 164 ? 28.018 51.367 -7.544 1.00 19.12 189 GLN A O 1
ATOM 1383 N N . LYS A 1 165 ? 29.223 53.251 -7.784 1.00 16.89 190 LYS A N 1
ATOM 1384 C CA . LYS A 1 165 ? 30.462 52.498 -7.948 1.00 17.62 190 LYS A CA 1
ATOM 1385 C C . LYS A 1 165 ? 30.767 51.690 -6.695 1.00 18.04 190 LYS A C 1
ATOM 1386 O O . LYS A 1 165 ? 31.253 50.556 -6.778 1.00 18.58 190 LYS A O 1
ATOM 1392 N N . THR A 1 166 ? 30.470 52.246 -5.522 1.00 16.58 191 THR A N 1
ATOM 1393 C CA . THR A 1 166 ? 30.716 51.525 -4.279 1.00 16.45 191 THR A CA 1
ATOM 1394 C C . THR A 1 166 ? 29.807 50.308 -4.151 1.00 16.19 191 THR A C 1
ATOM 1395 O O . THR A 1 166 ? 30.267 49.224 -3.773 1.00 16.86 191 THR A O 1
ATOM 1399 N N . ASN A 1 167 ? 28.518 50.459 -4.469 1.00 16.15 192 ASN A N 1
ATOM 1400 C CA . ASN A 1 167 ? 27.614 49.311 -4.411 1.00 16.22 192 ASN A CA 1
ATOM 1401 C C . ASN A 1 167 ? 28.023 48.219 -5.390 1.00 16.88 192 ASN A C 1
ATOM 1402 O O . ASN A 1 167 ? 27.963 47.026 -5.063 1.00 18.18 192 ASN A O 1
ATOM 1407 N N A ARG A 1 168 ? 28.417 48.601 -6.605 0.44 18.33 193 ARG A N 1
ATOM 1408 N N B ARG A 1 168 ? 28.446 48.596 -6.596 0.56 18.43 193 ARG A N 1
ATOM 1409 C CA A ARG A 1 168 ? 28.879 47.604 -7.563 0.44 19.69 193 ARG A CA 1
ATOM 1410 C CA B ARG A 1 168 ? 28.867 47.582 -7.558 0.56 20.16 193 ARG A CA 1
ATOM 1411 C C A ARG A 1 168 ? 30.065 46.826 -7.007 0.44 20.01 193 ARG A C 1
ATOM 1412 C C B ARG A 1 168 ? 30.099 46.830 -7.065 0.56 21.49 193 ARG A C 1
ATOM 1413 O O A ARG A 1 168 ? 30.096 45.591 -7.069 0.44 19.57 193 ARG A O 1
ATOM 1414 O O B ARG A 1 168 ? 30.205 45.609 -7.246 0.56 23.62 193 ARG A O 1
ATOM 1429 N N . MET A 1 169 ? 31.025 47.533 -6.408 1.00 20.01 194 MET A N 1
ATOM 1430 C CA . MET A 1 169 ? 32.211 46.881 -5.859 1.00 19.25 194 MET A CA 1
ATOM 1431 C C . MET A 1 169 ? 31.862 45.972 -4.683 1.00 18.41 194 MET A C 1
ATOM 1432 O O . MET A 1 169 ? 32.320 44.822 -4.608 1.00 18.47 194 MET A O 1
ATOM 1437 N N . ILE A 1 170 ? 31.049 46.466 -3.749 1.00 17.07 195 ILE A N 1
ATOM 1438 C CA . ILE A 1 170 ? 30.694 45.672 -2.573 1.00 17.74 195 ILE A CA 1
ATOM 1439 C C . ILE A 1 170 ? 29.902 44.439 -2.981 1.00 19.21 195 ILE A C 1
ATOM 1440 O O . ILE A 1 170 ? 30.162 43.326 -2.508 1.00 19.85 195 ILE A O 1
ATOM 1445 N N . GLU A 1 171 ? 28.915 44.617 -3.859 1.00 19.47 196 GLU A N 1
ATOM 1446 C CA . GLU A 1 171 ? 28.070 43.491 -4.244 1.00 21.38 196 GLU A CA 1
ATOM 1447 C C . GLU A 1 171 ? 28.870 42.409 -4.965 1.00 20.84 196 GLU A C 1
ATOM 1448 O O . GLU A 1 171 ? 28.635 41.214 -4.758 1.00 21.98 196 GLU A O 1
ATOM 1454 N N . ALA A 1 172 ? 29.846 42.803 -5.784 1.00 21.00 197 ALA A N 1
ATOM 1455 C CA . ALA A 1 172 ? 30.674 41.817 -6.469 1.00 22.37 197 ALA A CA 1
ATOM 1456 C C . ALA A 1 172 ? 31.623 41.121 -5.502 1.00 22.50 197 ALA A C 1
ATOM 1457 O O . ALA A 1 172 ? 31.911 39.926 -5.657 1.00 25.42 197 ALA A O 1
ATOM 1459 N N . ALA A 1 173 ? 32.113 41.845 -4.495 1.00 21.66 198 ALA A N 1
ATOM 1460 C CA . ALA A 1 173 ? 33.110 41.297 -3.582 1.00 21.14 198 ALA A CA 1
ATOM 1461 C C . ALA A 1 173 ? 32.492 40.428 -2.496 1.00 19.75 198 ALA A C 1
ATOM 1462 O O . ALA A 1 173 ? 33.142 39.496 -2.013 1.00 23.45 198 ALA A O 1
ATOM 1464 N N . THR A 1 174 ? 31.249 40.706 -2.103 1.00 19.12 199 THR A N 1
ATOM 1465 C CA . THR A 1 174 ? 30.635 40.063 -0.952 1.00 18.61 199 THR A CA 1
ATOM 1466 C C . THR A 1 174 ? 29.346 39.332 -1.264 1.00 20.11 199 THR A C 1
ATOM 1467 O O . THR A 1 174 ? 28.888 38.561 -0.416 1.00 20.97 199 THR A O 1
ATOM 1471 N N . ASN A 1 175 ? 28.727 39.579 -2.420 1.00 19.43 200 ASN A N 1
ATOM 1472 C CA . ASN A 1 175 ? 27.451 38.959 -2.782 1.00 22.00 200 ASN A CA 1
ATOM 1473 C C . ASN A 1 175 ? 26.336 39.303 -1.797 1.00 22.29 200 ASN A C 1
ATOM 1474 O O . ASN A 1 175 ? 25.387 38.532 -1.633 1.00 25.38 200 ASN A O 1
ATOM 1479 N N . GLN A 1 176 ? 26.439 40.446 -1.125 1.00 20.41 201 GLN A N 1
ATOM 1480 C CA . GLN A 1 176 ? 25.428 40.892 -0.175 1.00 20.62 201 GLN A CA 1
ATOM 1481 C C . GLN A 1 176 ? 24.713 42.129 -0.703 1.00 20.20 201 GLN A C 1
ATOM 1482 O O . GLN A 1 176 ? 25.344 43.030 -1.260 1.00 24.23 201 GLN A O 1
ATOM 1488 N N . LYS A 1 177 ? 23.400 42.180 -0.503 1.00 21.10 202 LYS A N 1
ATOM 1489 C CA . LYS A 1 177 ? 22.647 43.389 -0.810 1.00 23.00 202 LYS A CA 1
ATOM 1490 C C . LYS A 1 177 ? 23.015 44.507 0.162 1.00 19.55 202 LYS A C 1
ATOM 1491 O O . LYS A 1 177 ? 23.102 44.296 1.373 1.00 20.51 202 LYS A O 1
ATOM 1497 N N . VAL A 1 178 ? 23.217 45.708 -0.366 1.00 17.91 203 VAL A N 1
ATOM 1498 C CA . VAL A 1 178 ? 23.587 46.851 0.460 1.00 15.95 203 VAL A CA 1
ATOM 1499 C C . VAL A 1 178 ? 22.328 47.616 0.843 1.00 16.17 203 VAL A C 1
ATOM 1500 O O . VAL A 1 178 ? 21.589 48.092 -0.027 1.00 19.21 203 VAL A O 1
ATOM 1504 N N . ARG A 1 179 ? 22.081 47.727 2.148 1.00 14.89 204 ARG A N 1
ATOM 1505 C CA . ARG A 1 179 ? 20.903 48.399 2.682 1.00 14.39 204 ARG A CA 1
ATOM 1506 C C . ARG A 1 179 ? 21.206 49.773 3.250 1.00 13.69 204 ARG A C 1
ATOM 1507 O O . ARG A 1 179 ? 20.313 50.624 3.281 1.00 14.52 204 ARG A O 1
ATOM 1515 N N . TRP A 1 180 ? 22.433 50.001 3.711 1.00 13.49 205 TRP A N 1
ATOM 1516 C CA . TRP A 1 180 ? 22.755 51.160 4.526 1.00 13.36 205 TRP A CA 1
ATOM 1517 C C . TRP A 1 180 ? 23.975 51.878 3.972 1.00 12.74 205 TRP A C 1
ATOM 1518 O O . TRP A 1 180 ? 24.920 51.246 3.483 1.00 13.49 205 TRP A O 1
ATOM 1529 N N . PHE A 1 181 ? 23.956 53.211 4.090 1.00 12.81 206 PHE A N 1
ATOM 1530 C CA . PHE A 1 181 ? 25.018 54.098 3.634 1.00 13.84 206 PHE A CA 1
ATOM 1531 C C . PHE A 1 181 ? 25.408 55.034 4.770 1.00 12.28 206 PHE A C 1
ATOM 1532 O O . PHE A 1 181 ? 24.535 55.631 5.407 1.00 14.22 206 PHE A O 1
ATOM 1540 N N . ALA A 1 182 ? 26.711 55.159 5.022 1.00 13.31 207 ALA A N 1
ATOM 1541 C CA . ALA A 1 182 ? 27.233 56.053 6.053 1.00 14.14 207 ALA A CA 1
ATOM 1542 C C . ALA A 1 182 ? 28.025 57.165 5.385 1.00 13.27 207 ALA A C 1
ATOM 1543 O O . ALA A 1 182 ? 29.033 56.880 4.719 1.00 14.34 207 ALA A O 1
ATOM 1545 N N . PRO A 1 183 ? 27.645 58.432 5.527 1.00 13.60 208 PRO A N 1
ATOM 1546 C CA . PRO A 1 183 ? 28.382 59.502 4.840 1.00 15.42 208 PRO A CA 1
ATOM 1547 C C . PRO A 1 183 ? 29.778 59.671 5.411 1.00 14.72 208 PRO A C 1
ATOM 1548 O O . PRO A 1 183 ? 29.964 59.679 6.638 1.00 16.32 208 PRO A O 1
ATOM 1552 N N . PRO A 1 184 ? 30.774 59.864 4.549 1.00 15.17 209 PRO A N 1
ATOM 1553 C CA . PRO A 1 184 ? 32.114 60.220 5.030 1.00 17.35 209 PRO A CA 1
ATOM 1554 C C . PRO A 1 184 ? 32.064 61.444 5.933 1.00 16.66 209 PRO A C 1
ATOM 1555 O O . PRO A 1 184 ? 31.464 62.466 5.593 1.00 15.65 209 PRO A O 1
ATOM 1559 N N . SER A 1 185 ? 32.682 61.326 7.110 1.00 17.50 210 SER A N 1
ATOM 1560 C CA . SER A 1 185 ? 32.750 62.392 8.108 1.00 18.41 210 SER A CA 1
ATOM 1561 C C . SER A 1 185 ? 31.382 62.858 8.589 1.00 17.77 210 SER A C 1
ATOM 1562 O O . SER A 1 185 ? 31.284 63.918 9.216 1.00 20.90 210 SER A O 1
ATOM 1565 N N . GLY A 1 186 ? 30.318 62.111 8.304 1.00 17.28 211 GLY A N 1
ATOM 1566 C CA . GLY A 1 186 ? 28.987 62.557 8.658 1.00 17.16 211 GLY A CA 1
ATOM 1567 C C . GLY A 1 186 ? 28.499 63.753 7.875 1.00 18.77 211 GLY A C 1
ATOM 1568 O O . GLY A 1 186 ? 27.548 64.412 8.296 1.00 20.50 211 GLY A O 1
ATOM 1569 N N . SER A 1 187 ? 29.111 64.046 6.734 1.00 17.00 212 SER A N 1
ATOM 1570 C CA . SER A 1 187 ? 28.801 65.241 5.961 1.00 17.97 212 SER A CA 1
ATOM 1571 C C . SER A 1 187 ? 27.791 64.903 4.870 1.00 16.97 212 SER A C 1
ATOM 1572 O O . SER A 1 187 ? 28.066 64.074 3.997 1.00 18.06 212 SER A O 1
ATOM 1575 N N . PHE A 1 188 ? 26.638 65.562 4.896 1.00 17.45 213 PHE A N 1
ATOM 1576 C CA . PHE A 1 188 ? 25.620 65.284 3.891 1.00 16.88 213 PHE A CA 1
ATOM 1577 C C . PHE A 1 188 ? 24.707 66.493 3.742 1.00 17.29 213 PHE A C 1
ATOM 1578 O O . PHE A 1 188 ? 24.729 67.430 4.544 1.00 20.42 213 PHE A O 1
ATOM 1586 N N . ARG A 1 189 ? 23.909 66.459 2.684 1.00 18.36 214 ARG A N 1
ATOM 1587 C CA . ARG A 1 189 ? 22.798 67.376 2.499 1.00 17.14 214 ARG A CA 1
ATOM 1588 C C . ARG A 1 189 ? 21.624 66.540 2.024 1.00 16.79 214 ARG A C 1
ATOM 1589 O O . ARG A 1 189 ? 21.765 65.337 1.774 1.00 16.84 214 ARG A O 1
ATOM 1597 N N . ASP A 1 190 ? 20.455 67.173 1.910 1.00 17.85 215 ASP A N 1
ATOM 1598 C CA . ASP A 1 190 ? 19.247 66.437 1.542 1.00 19.10 215 ASP A CA 1
ATOM 1599 C C . ASP A 1 190 ? 19.434 65.643 0.256 1.00 19.80 215 ASP A C 1
ATOM 1600 O O . ASP A 1 190 ? 18.976 64.497 0.153 1.00 19.82 215 ASP A O 1
ATOM 1605 N N . GLU A 1 191 ? 20.132 66.220 -0.725 1.00 17.94 216 GLU A N 1
ATOM 1606 C CA . GLU A 1 191 ? 20.330 65.539 -2.002 1.00 18.22 216 GLU A CA 1
ATOM 1607 C C . GLU A 1 191 ? 21.098 64.231 -1.831 1.00 17.54 216 GLU A C 1
ATOM 1608 O O . GLU A 1 191 ? 20.856 63.264 -2.564 1.00 17.62 216 GLU A O 1
ATOM 1614 N N . VAL A 1 192 ? 22.048 64.187 -0.892 1.00 16.15 217 VAL A N 1
ATOM 1615 C CA . VAL A 1 192 ? 22.768 62.943 -0.629 1.00 14.83 217 VAL A CA 1
ATOM 1616 C C . VAL A 1 192 ? 21.806 61.867 -0.137 1.00 14.12 217 VAL A C 1
ATOM 1617 O O . VAL A 1 192 ? 21.815 60.726 -0.617 1.00 15.42 217 VAL A O 1
ATOM 1621 N N . VAL A 1 193 ? 20.960 62.221 0.836 1.00 15.59 218 VAL A N 1
ATOM 1622 C CA . VAL A 1 193 ? 19.990 61.278 1.391 1.00 15.59 218 VAL A CA 1
ATOM 1623 C C . VAL A 1 193 ? 19.030 60.798 0.312 1.00 16.41 218 VAL A C 1
ATOM 1624 O O . VAL A 1 193 ? 18.683 59.611 0.246 1.00 17.64 218 VAL A O 1
ATOM 1628 N N . LYS A 1 194 ? 18.589 61.713 -0.554 1.00 16.38 219 LYS A N 1
ATOM 1629 C CA . LYS A 1 194 ? 17.626 61.350 -1.585 1.00 18.15 219 LYS A CA 1
ATOM 1630 C C . LYS A 1 194 ? 18.244 60.416 -2.619 1.00 18.10 219 LYS A C 1
ATOM 1631 O O . LYS A 1 194 ? 17.610 59.438 -3.035 1.00 19.35 219 LYS A O 1
ATOM 1637 N N . ILE A 1 195 ? 19.483 60.684 -3.037 1.00 16.56 220 ILE A N 1
ATOM 1638 C CA . ILE A 1 195 ? 20.117 59.808 -4.016 1.00 18.14 220 ILE A CA 1
ATOM 1639 C C . ILE A 1 195 ? 20.412 58.444 -3.400 1.00 16.82 220 ILE A C 1
ATOM 1640 O O . ILE A 1 195 ? 20.225 57.403 -4.046 1.00 17.94 220 ILE A O 1
ATOM 1645 N N . ALA A 1 196 ? 20.852 58.418 -2.138 1.00 16.27 221 ALA A N 1
ATOM 1646 C CA . ALA A 1 196 ? 21.019 57.130 -1.471 1.00 15.88 221 ALA A CA 1
ATOM 1647 C C . ALA A 1 196 ? 19.707 56.362 -1.442 1.00 15.60 221 ALA A C 1
ATOM 1648 O O . ALA A 1 196 ? 19.684 55.145 -1.670 1.00 16.28 221 ALA A O 1
ATOM 1650 N N . ASP A 1 197 ? 18.603 57.058 -1.164 1.00 17.33 222 ASP A N 1
ATOM 1651 C CA . ASP A 1 197 ? 17.289 56.426 -1.195 1.00 19.48 222 ASP A CA 1
ATOM 1652 C C . ASP A 1 197 ? 16.955 55.898 -2.588 1.00 20.26 222 ASP A C 1
ATOM 1653 O O . ASP A 1 197 ? 16.354 54.826 -2.722 1.00 21.94 222 ASP A O 1
ATOM 1658 N N . ASP A 1 198 ? 17.355 56.622 -3.641 1.00 21.73 223 ASP A N 1
ATOM 1659 C CA . ASP A 1 198 ? 17.134 56.130 -5.000 1.00 23.00 223 ASP A CA 1
ATOM 1660 C C . ASP A 1 198 ? 17.823 54.792 -5.231 1.00 23.66 223 ASP A C 1
ATOM 1661 O O . ASP A 1 198 ? 17.365 53.995 -6.057 1.00 26.39 223 ASP A O 1
ATOM 1666 N N . PHE A 1 199 ? 18.930 54.538 -4.537 1.00 23.08 224 PHE A N 1
ATOM 1667 C CA . PHE A 1 199 ? 19.609 53.250 -4.581 1.00 22.63 224 PHE A CA 1
ATOM 1668 C C . PHE A 1 199 ? 19.134 52.303 -3.487 1.00 22.76 224 PHE A C 1
ATOM 1669 O O . PHE A 1 199 ? 19.823 51.319 -3.185 1.00 25.44 224 PHE A O 1
ATOM 1677 N N . GLN A 1 200 ? 17.982 52.588 -2.884 1.00 23.56 225 GLN A N 1
ATOM 1678 C CA . GLN A 1 200 ? 17.379 51.727 -1.862 1.00 24.06 225 GLN A CA 1
ATOM 1679 C C . GLN A 1 200 ? 18.258 51.583 -0.622 1.00 21.92 225 GLN A C 1
ATOM 1680 O O . GLN A 1 200 ? 18.317 50.518 0.002 1.00 23.97 225 GLN A O 1
ATOM 1686 N N . MET A 1 201 ? 18.925 52.666 -0.245 1.00 17.40 226 MET A N 1
ATOM 1687 C CA . MET A 1 201 ? 19.737 52.694 0.961 1.00 15.16 226 MET A CA 1
ATOM 1688 C C . MET A 1 201 ? 19.231 53.760 1.918 1.00 14.63 226 MET A C 1
ATOM 1689 O O . MET A 1 201 ? 18.912 54.891 1.513 1.00 16.21 226 MET A O 1
ATOM 1694 N N . GLY A 1 202 ? 19.159 53.394 3.193 1.00 14.68 227 GLY A N 1
ATOM 1695 C CA . GLY A 1 202 ? 19.014 54.385 4.236 1.00 15.27 227 GLY A CA 1
ATOM 1696 C C . GLY A 1 202 ? 20.352 55.025 4.559 1.00 14.51 227 GLY A C 1
ATOM 1697 O O . GLY A 1 202 ? 21.412 54.418 4.404 1.00 16.27 227 GLY A O 1
ATOM 1698 N N . THR A 1 203 ? 20.295 56.270 5.025 1.00 13.48 228 THR A N 1
ATOM 1699 C CA . THR A 1 203 ? 21.483 57.034 5.387 1.00 14.29 228 THR A CA 1
ATOM 1700 C C . THR A 1 203 ? 21.627 56.990 6.903 1.00 14.74 228 THR A C 1
ATOM 1701 O O . THR A 1 203 ? 20.747 57.465 7.627 1.00 15.88 228 THR A O 1
ATOM 1705 N N . ILE A 1 204 ? 22.728 56.404 7.369 1.00 13.23 229 ILE A N 1
ATOM 1706 C CA . ILE A 1 204 ? 22.952 56.122 8.778 1.00 13.66 229 ILE A CA 1
ATOM 1707 C C . ILE A 1 204 ? 23.986 57.094 9.323 1.00 12.77 229 ILE A C 1
ATOM 1708 O O . ILE A 1 204 ? 25.110 57.182 8.818 1.00 13.14 229 ILE A O 1
ATOM 1713 N N . MET A 1 205 ? 23.617 57.788 10.387 1.00 13.27 230 MET A N 1
ATOM 1714 C CA . MET A 1 205 ? 24.524 58.640 11.141 1.00 13.79 230 MET A CA 1
ATOM 1715 C C . MET A 1 205 ? 24.880 57.927 12.451 1.00 15.75 230 MET A C 1
ATOM 1716 O O . MET A 1 205 ? 25.156 56.720 12.402 1.00 17.01 230 MET A O 1
ATOM 1721 N N . TRP A 1 206 ? 24.866 58.591 13.593 1.00 15.60 231 TRP A N 1
ATO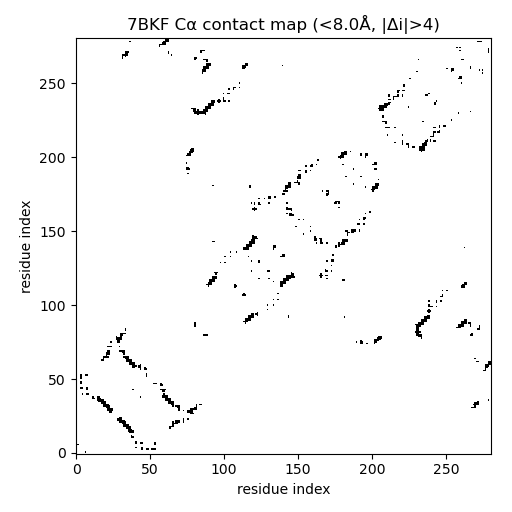M 1722 C CA . TRP A 1 206 ? 25.214 57.958 14.856 1.00 15.18 231 TRP A CA 1
ATOM 1723 C C . TRP A 1 206 ? 24.715 58.865 15.969 1.00 14.88 231 TRP A C 1
ATOM 1724 O O . TRP A 1 206 ? 24.358 60.021 15.729 1.00 15.74 231 TRP A O 1
ATOM 1735 N N . THR A 1 207 ? 24.713 58.341 17.194 1.00 14.67 232 THR A N 1
ATOM 1736 C CA . THR A 1 207 ? 24.520 59.177 18.371 1.00 15.42 232 THR A CA 1
ATOM 1737 C C . THR A 1 207 ? 25.713 59.218 19.305 1.00 15.41 232 THR A C 1
ATOM 1738 O O . THR A 1 207 ? 25.780 60.136 20.123 1.00 17.89 232 THR A O 1
ATOM 1742 N N . VAL A 1 208 ? 26.638 58.257 19.228 1.00 15.05 233 VAL A N 1
ATOM 1743 C CA . VAL A 1 208 ? 27.796 58.193 20.118 1.00 15.84 233 VAL A CA 1
ATOM 1744 C C . VAL A 1 208 ? 29.040 57.997 19.262 1.00 16.15 233 VAL A C 1
ATOM 1745 O O . VAL A 1 208 ? 29.228 56.931 18.664 1.00 16.64 233 VAL A O 1
ATOM 1749 N N . ASP A 1 209 ? 29.885 59.023 19.206 1.00 16.84 234 ASP A N 1
ATOM 1750 C CA . ASP A 1 209 ? 31.136 58.983 18.462 1.00 18.50 234 ASP A CA 1
ATOM 1751 C C . ASP A 1 209 ? 32.272 58.634 19.419 1.00 18.87 234 ASP A C 1
ATOM 1752 O O . ASP A 1 209 ? 32.500 59.345 20.402 1.00 19.21 234 ASP A O 1
ATOM 1757 N N . THR A 1 210 ? 32.984 57.539 19.134 1.00 17.89 235 THR A N 1
ATOM 1758 C CA . THR A 1 210 ? 34.128 57.184 19.972 1.00 17.54 235 THR A CA 1
ATOM 1759 C C . THR A 1 210 ? 35.310 58.124 19.773 1.00 18.64 235 THR A C 1
ATOM 1760 O O . THR A 1 210 ? 36.189 58.175 20.638 1.00 20.27 235 THR A O 1
ATOM 1764 N N . ILE A 1 211 ? 35.353 58.853 18.657 1.00 18.03 236 ILE A N 1
ATOM 1765 C CA . ILE A 1 211 ? 36.501 59.678 18.281 1.00 19.94 236 ILE A CA 1
ATOM 1766 C C . ILE A 1 211 ? 37.770 58.827 18.331 1.00 21.75 236 ILE A C 1
ATOM 1767 O O . ILE A 1 211 ? 38.845 59.305 18.717 1.00 23.59 236 ILE A O 1
ATOM 1772 N N . ASP A 1 212 ? 37.655 57.556 17.932 1.00 20.70 237 ASP A N 1
ATOM 1773 C CA . ASP A 1 212 ? 38.768 56.619 18.055 1.00 21.01 237 ASP A CA 1
ATOM 1774 C C . ASP A 1 212 ? 39.912 56.926 17.099 1.00 24.49 237 ASP A C 1
ATOM 1775 O O . ASP A 1 212 ? 41.029 56.441 17.314 1.00 25.10 237 ASP A O 1
ATOM 1780 N N . TRP A 1 213 ? 39.663 57.718 16.057 1.00 26.67 238 TRP A N 1
ATOM 1781 C CA . TRP A 1 213 ? 40.707 58.053 15.099 1.00 29.07 238 TRP A CA 1
ATOM 1782 C C . TRP A 1 213 ? 41.769 58.976 15.686 1.00 28.85 238 TRP A C 1
ATOM 1783 O O . TRP A 1 213 ? 42.855 59.093 15.109 1.00 30.36 238 TRP A O 1
ATOM 1794 N N . LYS A 1 214 ? 41.489 59.631 16.813 1.00 27.17 239 LYS A N 1
ATOM 1795 C CA . LYS A 1 214 ? 42.509 60.393 17.523 1.00 30.25 239 LYS A CA 1
ATOM 1796 C C . LYS A 1 214 ? 43.407 59.515 18.387 1.00 31.42 239 LYS A C 1
ATOM 1797 O O . LYS A 1 214 ? 44.207 60.049 19.166 1.00 34.35 239 LYS A O 1
ATOM 1803 N N . ARG A 1 215 ? 43.288 58.197 18.261 1.00 29.67 240 ARG A N 1
ATOM 1804 C CA . ARG A 1 215 ? 44.032 57.243 19.075 1.00 32.37 240 ARG A CA 1
ATOM 1805 C C . ARG A 1 215 ? 43.933 57.530 20.577 1.00 31.94 240 ARG A C 1
ATOM 1806 O O . ARG A 1 215 ? 44.955 57.694 21.251 1.00 34.82 240 ARG A O 1
ATOM 1814 N N . PRO A 1 216 ? 42.723 57.601 21.132 1.00 28.66 241 PRO A N 1
ATOM 1815 C CA . PRO A 1 216 ? 42.597 57.799 22.579 1.00 26.64 241 PRO A CA 1
ATOM 1816 C C . PRO A 1 216 ? 43.017 56.545 23.326 1.00 26.53 24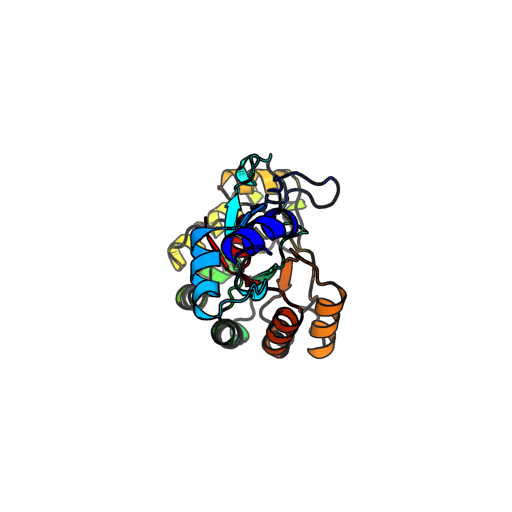1 PRO A C 1
ATOM 1817 O O . PRO A 1 216 ? 43.007 55.435 22.788 1.00 28.32 241 PRO A O 1
ATOM 1821 N N . GLU A 1 217 ? 43.387 56.736 24.589 1.00 26.64 242 GLU A N 1
ATOM 1822 C CA . GLU A 1 217 ? 43.608 55.592 25.458 1.00 28.91 242 GLU A CA 1
ATOM 1823 C C . GLU A 1 217 ? 42.341 54.743 25.486 1.00 27.27 242 GLU A C 1
ATOM 1824 O O . GLU A 1 217 ? 41.231 55.289 25.490 1.00 26.97 242 GLU A O 1
ATOM 1830 N N . PRO A 1 218 ? 42.466 53.415 25.469 1.00 26.10 243 PRO A N 1
ATOM 1831 C CA . PRO A 1 218 ? 41.265 52.567 25.463 1.00 25.72 243 PRO A CA 1
ATOM 1832 C C . PRO A 1 218 ? 40.285 52.877 26.581 1.00 25.12 243 PRO A C 1
ATOM 1833 O O . PRO A 1 218 ? 39.072 52.882 26.338 1.00 24.38 243 PRO A O 1
ATOM 1837 N N . ASP A 1 219 ? 40.765 53.150 27.798 1.00 26.53 244 ASP A N 1
ATOM 1838 C CA . ASP A 1 219 ? 39.832 53.448 28.881 1.00 29.60 244 ASP A CA 1
ATOM 1839 C C . ASP A 1 219 ? 39.118 54.777 28.668 1.00 28.24 244 ASP A C 1
ATOM 1840 O O . ASP A 1 219 ? 37.948 54.913 29.043 1.00 28.69 244 ASP A O 1
ATOM 1845 N N . VAL A 1 220 ? 39.796 55.759 28.069 1.00 25.47 245 VAL A N 1
ATOM 1846 C CA . VAL A 1 220 ? 39.139 57.019 27.728 1.00 24.10 245 VAL A CA 1
ATOM 1847 C C . VAL A 1 220 ? 38.020 56.779 26.725 1.00 21.16 245 VAL A C 1
ATOM 1848 O O . VAL A 1 220 ? 36.918 57.324 26.858 1.00 21.86 245 VAL A O 1
ATOM 1852 N N . LEU A 1 221 ? 38.285 55.963 25.704 1.00 21.47 246 LEU A N 1
ATOM 1853 C CA . LEU A 1 221 ? 37.243 55.609 24.746 1.00 21.35 246 LEU A CA 1
ATOM 1854 C C . LEU A 1 221 ? 36.071 54.930 25.448 1.00 20.77 246 LEU A C 1
ATOM 1855 O O . LEU A 1 221 ? 34.907 55.292 25.233 1.00 19.31 246 LEU A O 1
ATOM 1860 N N . LEU A 1 222 ? 36.363 53.931 26.283 1.00 21.31 247 LEU A N 1
ATOM 1861 C CA . LEU A 1 222 ? 35.305 53.197 26.970 1.00 22.54 247 LEU A CA 1
ATOM 1862 C C . LEU A 1 222 ? 34.443 54.128 27.811 1.00 21.54 247 LEU A C 1
ATOM 1863 O O . LEU A 1 222 ? 33.209 54.064 27.762 1.00 22.10 247 LEU A O 1
ATOM 1868 N N . GLN A 1 223 ? 35.077 55.001 28.595 1.00 22.06 248 GLN A N 1
ATOM 1869 C CA . GLN A 1 223 ? 34.319 55.894 29.465 1.00 24.15 248 GLN A CA 1
ATOM 1870 C C . GLN A 1 223 ? 33.482 56.876 28.657 1.00 21.88 248 GLN A C 1
ATOM 1871 O O . GLN A 1 223 ? 32.359 57.214 29.053 1.00 22.77 248 GLN A O 1
ATOM 1877 N N . ARG A 1 224 ? 34.005 57.331 27.516 1.00 20.81 249 ARG A N 1
ATOM 1878 C CA . ARG A 1 224 ? 33.244 58.217 26.639 1.00 19.76 249 ARG A CA 1
ATOM 1879 C C . ARG A 1 224 ? 31.960 57.547 26.168 1.00 19.10 249 ARG A C 1
ATOM 1880 O O . ARG A 1 224 ? 30.886 58.162 26.172 1.00 19.56 249 ARG A O 1
ATOM 1888 N N . VAL A 1 225 ? 32.057 56.287 25.732 1.00 17.70 250 VAL A N 1
ATOM 1889 C CA . VAL A 1 225 ? 30.875 55.564 25.277 1.00 17.73 250 VAL A CA 1
ATOM 1890 C C . VAL A 1 225 ? 29.884 55.398 26.421 1.00 17.25 250 VAL A C 1
ATOM 1891 O O . VAL A 1 225 ? 28.687 55.664 26.269 1.00 18.18 250 VAL A O 1
ATOM 1895 N N . MET A 1 226 ? 30.368 54.960 27.588 1.00 18.62 251 MET A N 1
ATOM 1896 C CA . MET A 1 226 ? 29.448 54.667 28.681 1.00 19.72 251 MET A CA 1
ATOM 1897 C C . MET A 1 226 ? 28.765 55.926 29.208 1.00 19.14 251 MET A C 1
ATOM 1898 O O . MET A 1 226 ? 27.618 55.850 29.665 1.00 21.18 251 MET A O 1
ATOM 1903 N N . ARG A 1 227 ? 29.444 57.083 29.144 1.00 21.56 252 ARG A N 1
ATOM 1904 C CA . ARG A 1 227 ? 28.841 58.353 29.556 1.00 24.37 252 ARG A CA 1
ATOM 1905 C C . ARG A 1 227 ? 27.702 58.772 28.640 1.00 23.44 252 ARG A C 1
ATOM 1906 O O . ARG A 1 227 ? 26.805 59.507 29.069 1.00 25.53 252 ARG A O 1
ATOM 1914 N N . LYS A 1 228 ? 27.749 58.373 27.369 1.00 19.61 253 LYS A N 1
ATOM 1915 C CA . LYS A 1 228 ? 26.846 58.889 26.354 1.00 18.48 253 LYS A CA 1
ATOM 1916 C C . LYS A 1 228 ? 25.817 57.877 25.873 1.00 16.50 253 LYS A C 1
ATOM 1917 O O . LYS A 1 228 ? 24.865 58.265 25.182 1.00 18.31 253 LYS A O 1
ATOM 1923 N N . ILE A 1 229 ? 25.972 56.601 26.229 1.00 16.13 254 ILE A N 1
ATOM 1924 C CA . ILE A 1 229 ? 25.100 55.561 25.702 1.00 17.06 254 ILE A CA 1
ATOM 1925 C C . ILE A 1 229 ? 23.679 55.739 26.230 1.00 16.18 254 ILE A C 1
ATOM 1926 O O . ILE A 1 229 ? 23.439 56.319 27.298 1.00 17.73 254 ILE A O 1
ATOM 1931 N N . HIS A 1 230 ? 22.725 55.214 25.472 1.00 15.77 255 HIS A N 1
ATOM 1932 C CA . HIS A 1 230 ? 21.304 55.320 25.772 1.00 16.45 255 HIS A CA 1
ATOM 1933 C C . HIS A 1 230 ? 20.579 54.280 24.926 1.00 15.15 255 HIS A C 1
ATOM 1934 O O . HIS A 1 230 ? 21.137 53.799 23.939 1.00 15.53 255 HIS A O 1
ATOM 1941 N N . PRO A 1 231 ? 19.336 53.939 25.276 1.00 16.16 256 PRO A N 1
ATOM 1942 C CA . PRO A 1 231 ? 18.565 53.011 24.432 1.00 16.14 256 PRO A CA 1
ATOM 1943 C C . PRO A 1 231 ? 18.448 53.531 23.007 1.00 14.51 256 PRO A C 1
ATOM 1944 O O . PRO A 1 231 ? 18.096 54.693 22.776 1.00 15.41 256 PRO A O 1
ATOM 1948 N N . GLY A 1 232 ? 18.759 52.662 22.052 1.00 14.95 257 GLY A N 1
ATOM 1949 C CA . GLY A 1 232 ? 18.724 53.026 20.652 1.00 14.15 257 GLY A CA 1
ATOM 1950 C C . GLY A 1 232 ? 19.965 53.716 20.133 1.00 13.74 257 GLY A C 1
ATOM 1951 O O . GLY A 1 232 ? 19.981 54.136 18.967 1.00 15.11 257 GLY A O 1
ATOM 1952 N N . ALA A 1 233 ? 21.013 53.834 20.944 1.00 13.74 258 ALA A N 1
ATOM 1953 C CA . ALA A 1 233 ? 22.221 54.519 20.495 1.00 13.90 258 ALA A CA 1
ATOM 1954 C C . ALA A 1 233 ? 22.882 53.791 19.329 1.00 13.24 258 ALA A C 1
ATOM 1955 O O . ALA A 1 233 ? 22.833 52.561 19.220 1.00 15.37 258 ALA A O 1
ATOM 1957 N N . ILE A 1 234 ? 23.519 54.573 18.460 1.00 13.81 259 ILE A N 1
ATOM 1958 C CA . ILE A 1 234 ? 24.378 54.065 17.395 1.00 13.75 259 ILE A CA 1
ATOM 1959 C C . ILE A 1 234 ? 25.794 54.562 17.666 1.00 13.52 259 ILE A C 1
ATOM 1960 O O . ILE A 1 234 ? 26.019 55.774 17.760 1.00 14.16 259 ILE A O 1
ATOM 1965 N N . VAL A 1 235 ? 26.741 53.636 17.788 1.00 14.33 260 VAL A N 1
ATOM 1966 C CA . VAL A 1 235 ? 28.123 53.944 18.148 1.00 13.96 260 VAL A CA 1
ATOM 1967 C C . VAL A 1 235 ? 28.985 53.907 16.894 1.00 13.76 260 VAL A C 1
ATOM 1968 O O . VAL A 1 235 ? 28.916 52.948 16.114 1.00 16.51 260 VAL A O 1
ATOM 1972 N N . LEU A 1 236 ? 29.804 54.943 16.705 1.00 14.24 261 LEU A N 1
ATOM 1973 C CA . LEU A 1 236 ? 30.682 55.067 15.544 1.00 15.35 261 LEU A CA 1
ATOM 1974 C C . LEU A 1 236 ? 32.115 54.713 15.928 1.00 15.59 261 LEU A C 1
ATOM 1975 O O . LEU A 1 236 ? 32.687 55.320 16.843 1.00 15.55 261 LEU A O 1
ATOM 1980 N N . MET A 1 237 ? 32.701 53.759 15.204 1.00 15.15 262 MET A N 1
ATOM 1981 C CA . MET A 1 237 ? 34.078 53.326 15.401 1.00 15.20 262 MET A CA 1
ATOM 1982 C C . MET A 1 237 ? 34.749 53.143 14.047 1.00 14.90 262 MET A C 1
ATOM 1983 O O . MET A 1 237 ? 34.107 53.184 12.990 1.00 15.24 262 MET A O 1
ATOM 1988 N N . HIS A 1 238 ? 36.060 52.889 14.100 1.00 15.18 263 HIS A N 1
ATOM 1989 C CA . HIS A 1 238 ? 36.891 52.564 12.947 1.00 15.96 263 HIS A CA 1
ATOM 1990 C C . HIS A 1 23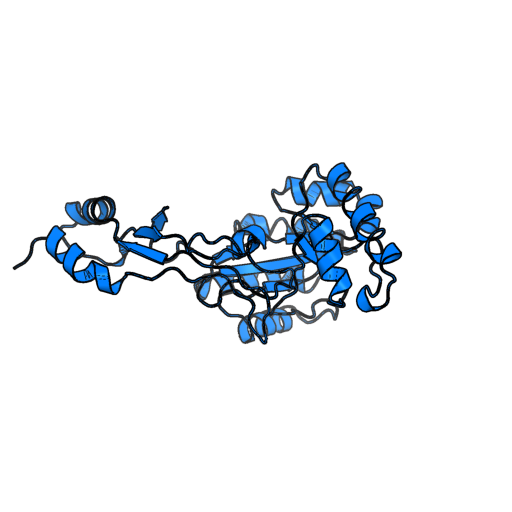8 ? 37.825 51.425 13.342 1.00 15.75 263 HIS A C 1
ATOM 1991 O O . HIS A 1 238 ? 37.942 51.115 14.534 1.00 16.33 263 HIS A O 1
ATOM 1998 N N . PRO A 1 239 ? 38.516 50.778 12.378 1.00 15.37 264 PRO A N 1
ATOM 1999 C CA . PRO A 1 239 ? 39.504 49.756 12.749 1.00 15.85 264 PRO A CA 1
ATOM 2000 C C . PRO A 1 239 ? 40.792 50.413 13.213 1.00 17.52 264 PRO A C 1
ATOM 2001 O O . PRO A 1 239 ? 41.700 50.677 12.414 1.00 18.92 264 PRO A O 1
ATOM 2005 N N . THR A 1 240 ? 40.859 50.691 14.515 1.00 17.68 265 THR A N 1
ATOM 2006 C CA . THR A 1 240 ? 41.978 51.371 15.144 1.00 17.05 265 THR A CA 1
ATOM 2007 C C . THR A 1 240 ? 42.441 50.562 16.346 1.00 18.35 265 THR A C 1
ATOM 2008 O O . THR A 1 240 ? 41.731 49.684 16.840 1.00 18.17 265 THR A O 1
ATOM 2012 N N A SER A 1 241 ? 43.652 50.875 16.810 0.51 18.80 266 SER A N 1
ATOM 2013 N N B SER A 1 241 ? 43.649 50.876 16.820 0.49 18.40 266 SER A N 1
ATOM 2014 C CA A SER A 1 241 ? 44.160 50.253 18.028 0.51 19.75 266 SER A CA 1
ATOM 2015 C CA B SER A 1 241 ? 44.149 50.236 18.033 0.49 18.89 266 SER A CA 1
ATOM 2016 C C A SER A 1 241 ? 43.243 50.538 19.211 0.51 19.83 266 SER A C 1
ATOM 2017 C C B SER A 1 241 ? 43.248 50.539 19.224 0.49 19.64 266 SER A C 1
ATOM 2018 O O A SER A 1 241 ? 42.947 49.638 20.007 0.51 20.46 266 SER A O 1
ATOM 2019 O O B SER A 1 241 ? 42.970 49.652 20.040 0.49 20.45 266 SER A O 1
ATOM 2024 N N . SER A 1 242 ? 42.772 51.783 19.335 1.00 19.93 267 SER A N 1
ATOM 2025 C CA . SER A 1 242 ? 41.926 52.159 20.468 1.00 19.98 267 SER A CA 1
ATOM 2026 C C . SER A 1 242 ? 40.641 51.347 20.491 1.00 17.98 267 SER A C 1
ATOM 2027 O O . SER A 1 242 ? 40.262 50.786 21.527 1.00 20.40 267 SER A O 1
ATOM 2030 N N . THR A 1 243 ? 39.956 51.265 19.352 1.00 18.18 268 THR A N 1
ATOM 2031 C CA . THR A 1 243 ? 38.735 50.469 19.294 1.00 18.44 268 THR A CA 1
ATOM 2032 C C . THR A 1 243 ? 39.020 49.000 19.582 1.00 17.83 268 THR A C 1
ATOM 2033 O O . THR A 1 243 ? 38.297 48.360 20.358 1.00 19.89 268 THR A O 1
ATOM 2037 N N . THR A 1 244 ? 40.090 48.456 18.997 1.00 17.77 269 THR A N 1
ATOM 2038 C CA . THR A 1 244 ? 40.370 47.033 19.157 1.00 18.69 269 THR A CA 1
ATOM 2039 C C . THR A 1 244 ? 40.664 46.691 20.614 1.00 18.54 269 THR A C 1
ATOM 2040 O O . THR A 1 244 ? 40.233 45.645 21.116 1.00 19.96 269 THR A O 1
ATOM 2044 N N . GLU A 1 245 ? 41.387 47.569 21.314 1.00 19.13 270 GLU A N 1
ATOM 2045 C CA . GLU A 1 245 ? 41.744 47.323 22.705 1.00 20.43 270 GLU A CA 1
ATOM 2046 C C . GLU A 1 245 ? 40.590 47.569 23.668 1.00 19.66 270 GLU A C 1
ATOM 2047 O O . GLU A 1 245 ? 40.639 47.081 24.803 1.00 22.86 270 GLU A O 1
ATOM 2053 N N . ALA A 1 246 ? 39.564 48.319 23.257 1.00 18.61 271 ALA A N 1
ATOM 2054 C CA . ALA A 1 246 ? 38.443 48.625 24.138 1.00 17.01 271 ALA A CA 1
ATOM 2055 C C . ALA A 1 246 ? 37.200 47.786 23.869 1.00 17.29 271 ALA A C 1
ATOM 2056 O O . ALA A 1 246 ? 36.338 47.695 24.748 1.00 17.93 271 ALA A O 1
ATOM 2058 N N . LEU A 1 247 ? 37.083 47.187 22.685 1.00 16.79 272 LEU A N 1
ATOM 2059 C CA . LEU A 1 247 ? 35.793 46.660 22.243 1.00 16.01 272 LEU A CA 1
ATOM 2060 C C . LEU A 1 247 ? 35.293 45.513 23.121 1.00 16.87 272 LEU A C 1
ATOM 2061 O O . LEU A 1 247 ? 34.092 45.422 23.398 1.00 17.69 272 LEU A O 1
ATOM 2066 N N . ASP A 1 248 ? 36.181 44.612 23.545 1.00 16.59 273 ASP A N 1
ATOM 2067 C CA . ASP A 1 248 ? 35.748 43.471 24.352 1.00 17.12 273 ASP A CA 1
ATOM 2068 C C . ASP A 1 248 ? 35.107 43.947 25.651 1.00 17.25 273 ASP A C 1
ATOM 2069 O O . ASP A 1 248 ? 33.974 43.567 25.975 1.00 18.54 273 ASP A O 1
ATOM 2074 N N . THR A 1 249 ? 35.803 44.819 26.389 1.00 17.79 274 THR A N 1
ATOM 2075 C CA . THR A 1 249 ? 35.240 45.368 27.620 1.00 19.12 274 THR A CA 1
ATOM 2076 C C . THR A 1 249 ? 34.005 46.215 27.338 1.00 18.86 274 THR A C 1
ATOM 2077 O O . THR A 1 249 ? 33.038 46.192 28.110 1.00 17.80 274 THR A O 1
ATOM 2081 N N . MET A 1 250 ? 34.013 46.961 26.232 1.00 17.62 275 MET A N 1
ATOM 2082 C CA . MET A 1 250 ? 32.865 47.800 25.909 1.00 18.02 275 MET A CA 1
ATOM 2083 C C . MET A 1 250 ? 31.599 46.967 25.766 1.00 17.55 275 MET A C 1
ATOM 2084 O O . MET A 1 250 ? 30.554 47.306 26.329 1.00 17.53 275 MET A O 1
ATOM 2089 N N . ILE A 1 251 ? 31.671 45.868 25.010 1.00 17.07 276 ILE A N 1
ATOM 2090 C CA . ILE A 1 251 ? 30.478 45.048 24.823 1.00 15.84 276 ILE A CA 1
ATOM 2091 C C . ILE A 1 251 ? 30.045 44.425 26.143 1.00 15.24 276 ILE A C 1
ATOM 2092 O O . ILE A 1 251 ? 28.848 44.370 26.454 1.00 16.40 276 ILE A O 1
ATOM 2097 N N . THR A 1 252 ? 31.006 43.963 26.946 1.00 16.73 277 THR A N 1
ATOM 2098 C CA . THR A 1 252 ? 30.683 43.404 28.255 1.00 17.54 277 THR A CA 1
ATOM 2099 C C . THR A 1 252 ? 29.928 44.417 29.106 1.00 18.18 277 THR A C 1
ATOM 2100 O O . THR A 1 252 ? 28.900 44.096 29.712 1.00 19.12 277 THR A O 1
ATOM 2104 N N . LYS A 1 253 ? 30.424 45.657 29.152 1.00 19.13 278 LYS A N 1
ATOM 2105 C CA . LYS A 1 253 ? 29.795 46.681 29.983 1.00 19.68 278 LYS A CA 1
ATOM 2106 C C . LYS A 1 253 ? 28.425 47.076 29.446 1.00 18.72 278 LYS A C 1
ATOM 2107 O O . LYS A 1 253 ? 27.499 47.329 30.225 1.00 20.58 278 LYS A O 1
ATOM 2113 N N . LEU A 1 254 ? 28.271 47.128 28.120 1.00 17.23 279 LEU A N 1
ATOM 2114 C CA . LEU A 1 254 ? 26.958 47.403 27.547 1.00 17.53 279 LEU A CA 1
ATOM 2115 C C . LEU A 1 254 ? 25.952 46.329 27.941 1.00 17.96 279 LEU A C 1
ATOM 2116 O O . LEU A 1 254 ? 24.815 46.634 28.319 1.00 19.67 279 LEU A O 1
ATOM 2121 N N . LYS A 1 255 ? 26.351 45.063 27.864 1.00 18.08 280 LYS A N 1
ATOM 2122 C CA . LYS A 1 255 ? 25.441 43.993 28.258 1.00 18.98 280 LYS A CA 1
ATOM 2123 C C . LYS A 1 255 ? 25.136 44.053 29.748 1.00 20.20 280 LYS A C 1
ATOM 2124 O O . LYS A 1 255 ? 23.999 43.801 30.163 1.00 22.08 280 LYS A O 1
ATOM 2130 N N . GLU A 1 256 ? 26.135 44.396 30.568 1.00 20.39 281 GLU A N 1
ATOM 2131 C CA . GLU A 1 256 ? 25.906 44.487 32.006 1.00 21.61 281 GLU A CA 1
ATOM 2132 C C . GLU A 1 256 ? 24.912 45.585 32.353 1.00 21.84 281 GLU A C 1
ATOM 2133 O O . GLU A 1 256 ? 24.203 45.482 33.361 1.00 24.12 281 GLU A O 1
ATOM 2139 N N . GLN A 1 257 ? 24.847 46.641 31.540 1.00 21.46 282 GLN A N 1
ATOM 2140 C CA . GLN A 1 257 ? 23.866 47.699 31.740 1.00 22.45 282 GLN A CA 1
ATOM 2141 C C . GLN A 1 257 ? 22.472 47.309 31.267 1.00 21.09 282 GLN A C 1
ATOM 2142 O O . GLN A 1 257 ? 21.535 48.089 31.463 1.00 24.27 282 GLN A O 1
ATOM 2148 N N . GLY A 1 258 ? 22.309 46.143 30.646 1.00 20.07 283 GLY A N 1
ATOM 2149 C CA . GLY A 1 258 ? 21.009 45.696 30.189 1.00 20.96 283 GLY A CA 1
ATOM 2150 C C . GLY A 1 258 ? 20.705 45.906 28.720 1.00 19.80 283 GLY A C 1
ATOM 2151 O O . GLY A 1 258 ? 19.544 45.750 28.324 1.00 23.03 283 GLY A O 1
ATOM 2152 N N . TYR A 1 259 ? 21.695 46.240 27.897 1.00 18.01 284 TYR A N 1
ATOM 2153 C CA . TYR A 1 259 ? 21.479 46.465 26.473 1.00 17.52 284 TYR A CA 1
ATOM 2154 C C . TYR A 1 259 ? 21.788 45.204 25.683 1.00 17.77 284 TYR A C 1
ATOM 2155 O O . TYR A 1 259 ? 22.761 44.500 25.966 1.00 20.00 284 TYR A O 1
ATOM 2164 N N . LYS A 1 260 ? 20.962 44.932 24.679 1.00 17.11 285 LYS A N 1
ATOM 2165 C CA . LYS A 1 260 ? 21.401 44.094 23.576 1.00 17.56 285 LYS A CA 1
ATOM 2166 C C . LYS A 1 260 ? 22.302 44.926 22.667 1.00 15.45 285 LYS A C 1
ATOM 2167 O O . LYS A 1 260 ? 22.204 46.156 22.618 1.00 15.97 285 LYS A O 1
ATOM 2173 N N . VAL A 1 261 ? 23.202 44.257 21.954 1.00 15.34 286 VAL A N 1
ATOM 2174 C CA . VAL A 1 261 ? 24.159 44.935 21.080 1.00 14.88 286 VAL A CA 1
ATOM 2175 C C . VAL A 1 261 ? 24.122 44.263 19.712 1.00 15.12 286 VAL A C 1
ATOM 2176 O O . VAL A 1 261 ? 24.142 43.029 19.625 1.00 16.22 286 VAL A O 1
ATOM 2180 N N . GLY A 1 262 ? 24.048 45.059 18.651 1.00 14.59 287 GLY A N 1
ATOM 2181 C CA . GLY A 1 262 ? 23.991 44.458 17.333 1.00 15.35 287 GLY A CA 1
ATOM 2182 C C . GLY A 1 262 ? 24.277 45.450 16.227 1.00 14.53 287 GLY A C 1
ATOM 2183 O O . GLY A 1 262 ? 24.739 46.567 16.467 1.00 14.83 287 GLY A O 1
ATOM 2184 N N . ASN A 1 263 ? 23.985 45.023 15.002 1.00 14.28 288 ASN A N 1
ATOM 2185 C CA . ASN A 1 263 ? 24.247 45.837 13.827 1.00 13.65 288 ASN A CA 1
ATOM 2186 C C . ASN A 1 263 ? 23.048 46.740 13.522 1.00 13.44 288 ASN A C 1
ATOM 2187 O O . ASN A 1 263 ? 22.049 46.741 14.242 1.00 13.86 288 ASN A O 1
ATOM 2192 N N . ILE A 1 264 ? 23.143 47.520 12.441 1.00 12.83 289 ILE A N 1
ATOM 2193 C CA . ILE A 1 264 ? 22.083 48.477 12.126 1.00 13.80 289 ILE A CA 1
ATOM 2194 C C . ILE A 1 264 ? 20.782 47.761 11.774 1.00 13.56 289 ILE A C 1
ATOM 2195 O O . ILE A 1 264 ? 19.702 48.146 12.240 1.00 13.98 289 ILE A O 1
ATOM 2200 N N . THR A 1 265 ? 20.855 46.722 10.931 1.00 12.72 290 THR A N 1
ATOM 2201 C CA . THR A 1 265 ? 19.645 45.995 10.562 1.00 14.38 290 THR A CA 1
ATOM 2202 C C . THR A 1 265 ? 18.939 45.464 11.801 1.00 15.30 290 THR A C 1
ATOM 2203 O O . THR A 1 265 ? 17.711 45.583 11.930 1.00 15.90 290 THR A O 1
ATOM 2207 N N . GLU A 1 266 ? 19.706 44.897 12.741 1.00 14.27 291 GLU A N 1
ATOM 2208 C CA . GLU A 1 266 ? 19.115 44.372 13.967 1.00 14.97 291 GLU A CA 1
ATOM 2209 C C . GLU A 1 266 ? 18.568 45.497 14.838 1.00 14.80 291 GLU A C 1
ATOM 2210 O O . GLU A 1 266 ? 17.454 45.399 15.365 1.00 16.24 291 GLU A O 1
ATOM 2216 N N . LEU A 1 267 ? 19.338 46.574 15.002 1.00 14.18 292 LEU A N 1
ATOM 2217 C CA . LEU A 1 267 ? 18.911 47.684 15.852 1.00 13.22 292 LEU A CA 1
ATOM 2218 C C . LEU A 1 267 ? 17.581 48.269 15.394 1.00 13.42 292 LEU A C 1
ATOM 2219 O O . LEU A 1 267 ? 16.684 48.519 16.210 1.00 14.35 292 LEU A O 1
ATOM 2224 N N . LEU A 1 268 ? 17.441 48.512 14.089 1.00 13.37 293 LEU A N 1
ATOM 2225 C CA . LEU A 1 268 ? 16.271 49.202 13.561 1.00 13.19 293 LEU A CA 1
ATOM 2226 C C . LEU A 1 268 ? 15.063 48.281 13.404 1.00 14.56 293 LEU A C 1
ATOM 2227 O O . LEU A 1 268 ? 13.960 48.769 13.146 1.00 16.12 293 LEU A O 1
ATOM 2232 N N . ASP A 1 269 ? 15.242 46.972 13.585 1.00 14.74 294 ASP A N 1
ATOM 2233 C CA . ASP A 1 269 ? 14.132 46.028 13.526 1.00 15.53 294 ASP A CA 1
ATOM 2234 C C . ASP A 1 269 ? 13.076 46.402 14.562 1.00 14.02 294 ASP A C 1
ATOM 2235 O O . ASP A 1 269 ? 13.400 46.802 15.686 1.00 15.92 294 ASP A O 1
ATOM 2240 N N . GLU A 1 270 ? 11.801 46.267 14.186 1.00 14.75 295 GLU A N 1
ATOM 2241 C CA . GLU A 1 270 ? 10.714 46.537 15.123 1.00 13.66 295 GLU A CA 1
ATOM 2242 C C . GLU A 1 270 ? 10.590 45.483 16.213 1.00 15.04 295 GLU A C 1
ATOM 2243 O O . GLU A 1 270 ? 9.943 45.743 17.232 1.00 15.29 295 GLU A O 1
ATOM 2249 N N . LYS A 1 271 ? 11.176 44.302 16.015 1.00 15.55 296 LYS A N 1
ATOM 2250 C CA . LYS A 1 271 ? 11.056 43.227 16.990 1.00 18.73 296 LYS A CA 1
ATOM 2251 C C . LYS A 1 271 ? 11.630 43.649 18.336 1.00 18.38 296 LYS A C 1
ATOM 2252 O O . LYS A 1 271 ? 12.676 44.298 18.415 1.00 18.00 296 LYS A O 1
ATOM 2258 N N . ARG A 1 272 ? 10.939 43.267 19.405 1.00 18.05 297 ARG A N 1
ATOM 2259 C CA . ARG A 1 272 ? 11.390 43.614 20.743 1.00 18.70 297 ARG A CA 1
ATOM 2260 C C . ARG A 1 272 ? 12.639 42.830 21.124 1.00 19.62 297 ARG A C 1
ATOM 2261 O O . ARG A 1 272 ? 12.869 41.708 20.660 1.00 20.89 297 ARG A O 1
ATOM 2269 N N . VAL A 1 273 ? 13.451 43.437 21.986 1.00 21.17 298 VAL A N 1
ATOM 2270 C CA . VAL A 1 273 ? 14.605 42.755 22.556 1.00 23.76 298 VAL A CA 1
ATOM 2271 C C . VAL A 1 273 ? 14.130 41.791 23.631 1.00 27.03 298 VAL A C 1
ATOM 2272 O O . VAL A 1 273 ? 13.161 42.065 24.350 1.00 27.03 298 VAL A O 1
ATOM 2276 N N . ASP A 1 274 ? 14.804 40.643 23.730 1.00 32.12 299 ASP A N 1
ATOM 2277 C CA . ASP A 1 274 ? 14.550 39.653 24.774 1.00 38.52 299 ASP A CA 1
ATOM 2278 C C . ASP A 1 274 ? 15.610 39.850 25.849 1.00 43.32 299 ASP A C 1
ATOM 2279 O O . ASP A 1 274 ? 16.763 39.443 25.682 1.00 46.34 299 ASP A O 1
ATOM 2284 N N . LEU A 1 275 ? 15.219 40.483 26.957 1.00 44.23 300 LEU A N 1
ATOM 2285 C CA . LEU A 1 275 ? 16.128 40.697 28.068 1.00 47.47 300 LEU A CA 1
ATOM 2286 C C . LEU A 1 275 ? 15.632 39.870 29.240 1.00 49.96 300 LEU A C 1
ATOM 2287 O O . LEU A 1 275 ? 16.036 38.699 29.385 1.00 50.53 300 LEU A O 1
ATOM 2292 N N . GLU A 1 276 ? 14.767 40.408 30.101 1.00 51.31 301 GLU A N 1
ATOM 2293 C CA . GLU A 1 276 ? 14.255 39.635 31.225 1.00 53.23 301 GLU A CA 1
ATOM 2294 C C . GLU A 1 276 ? 13.211 38.619 30.778 1.00 52.00 301 GLU A C 1
ATOM 2295 O O . GLU A 1 276 ? 13.028 37.589 31.437 1.00 50.16 301 GLU A O 1
ATOM 2301 N N . HIS A 1 277 ? 12.532 38.882 29.661 1.00 51.66 302 HIS A N 1
ATOM 2302 C CA . HIS A 1 277 ? 11.443 38.047 29.177 1.00 50.47 302 HIS A CA 1
ATOM 2303 C C . HIS A 1 277 ? 11.658 37.722 27.705 1.00 49.61 302 HIS A C 1
ATOM 2304 O O . HIS A 1 277 ? 12.484 38.333 27.020 1.00 47.57 302 HIS A O 1
ATOM 2311 N N . HIS A 1 278 ? 10.882 36.754 27.219 1.00 48.49 303 HIS A N 1
ATOM 2312 C CA . HIS A 1 278 ? 10.944 36.290 25.837 1.00 48.27 303 HIS A CA 1
ATOM 2313 C C . HIS A 1 278 ? 9.689 36.743 25.099 1.00 47.58 303 HIS A C 1
ATOM 2314 O O . HIS A 1 278 ? 8.568 36.455 25.537 1.00 44.24 303 HIS A O 1
ATOM 2321 N N . HIS A 1 279 ? 9.882 37.445 23.982 1.00 49.14 304 HIS A N 1
ATOM 2322 C CA . HIS A 1 279 ? 8.797 37.915 23.134 1.00 51.47 304 HIS A CA 1
ATOM 2323 C C . HIS A 1 279 ? 8.823 37.182 21.799 1.00 53.95 304 HIS A C 1
ATOM 2324 O O . HIS A 1 279 ? 9.893 36.874 21.263 1.00 53.29 304 HIS A O 1
ATOM 2331 N N . HIS A 1 280 ? 7.634 36.922 21.256 1.00 55.76 305 HIS A N 1
ATOM 2332 C CA . HIS A 1 280 ? 7.491 36.319 19.938 1.00 58.12 305 HIS A CA 1
ATOM 2333 C C . HIS A 1 280 ? 6.355 37.004 19.190 1.00 59.13 305 HIS A C 1
ATOM 2334 O O . HIS A 1 280 ? 5.371 37.442 19.790 1.00 58.35 305 HIS A O 1
ATOM 2341 N N . HIS A 1 281 ? 6.497 37.092 17.872 1.00 61.27 306 HIS A N 1
ATOM 2342 C CA . HIS A 1 281 ? 5.476 37.737 17.052 1.00 63.03 306 HIS A CA 1
ATOM 2343 C C . HIS A 1 281 ? 4.348 36.767 16.704 1.00 64.00 306 HIS A C 1
ATOM 2344 O O . HIS A 1 281 ? 4.512 35.879 15.868 1.00 65.01 306 HIS A O 1
#

B-factor: mean 24.18, std 11.82, range [12.28, 77.78]

InterPro domains:
  IPR002509 NodB homology domain [PF01522] (107-226)
  IPR002509 NodB homology domain [PS51677] (111-287)
  IPR011330 Glycoside hydrolase/deacetylase, beta/alpha-barrel [SSF88713] (84-294)
  IPR014228 Putative polysaccharide deacetylase SwsB [TIGR02873] (27-294)
  IPR014228 Putative polysaccharide deacetylase SwsB [cd10950] (106-293)
  IPR050248 Polysaccharide deacetylase, ArnD subfamily [PTHR10587] (101-295)

Solvent-accessible surface area: 13863 Å² total; per-residue (Å²): 224,39,105,28,84,72,48,0,100,106,47,30,146,126,32,64,62,69,50,74,55,4,111,71,47,179,126,101,76,3,3,2,1,3,3,0,30,88,16,8,34,103,22,0,72,82,55,0,86,179,89,175,121,46,28,54,117,57,2,36,0,95,16,45,50,7,90,55,61,26,148,92,34,70,69,19,13,6,48,30,0,11,58,79,4,115,14,0,0,0,3,0,11,0,26,117,18,39,120,28,0,55,107,0,10,113,25,0,156,145,22,126,7,67,0,0,0,1,0,17,0,116,8,0,118,123,32,90,208,55,0,91,69,0,30,109,37,117,14,26,1,0,0,6,0,12,49,82,25,75,0,105,98,30,51,49,118,85,0,126,92,26,0,75,72,0,13,141,24,0,78,78,5,12,125,43,130,6,113,28,0,7,2,0,91,15,27,45,69,103,59,0,8,111,16,0,68,108,43,157,4,22,1,3,15,59,29,1,41,0,42,0,139,133,157,21,121,47,78,68,0,17,90,42,0,48,162,102,25,58,44,0,0,0,0,14,0,24,1,7,26,4,0,8,112,4,0,43,62,0,0,52,82,0,82,129,123,30,28,92,11,0,6,0,52,58,1,11,58,36,115,36,16,61,75,114,18,88,14,62,132

Secondary structure (DSSP, 8-state):
---HHHHHHHHHHHH-B--B--EEETTTEEE--B-EEEE-HHHHHHHHTTTTS--GGG-EEEEE--SS-GGGSPS--B--S-TTS-EEEEEEEESS-GGGHHHHHHHHHHHT---EEEE-HHHHHH-HHHHHHHHHTT--EEE--SS---GGGS-HHHHHHHHHHHHHHHHHHH-----EE--GGG---HHHHHHHHHTT-EEB--SEE--GGG---HHHHHHHHHHH--TT-EEEE-S-HHHHHHHHHHHHHHHHTT-EEE-HHHHH-SSPP-SSSEEE-

Sequence (281 aa):
QDNLYEEIQKHAKQYEIAPQNAMMIDKIIWKATPGYNGRQVDMEASYNNMKKLKKFDQKHLEFKEVSPSVHLEDLSPAPIYRGHPNKKMVGLTINVAWGNEYLPRILEEILKKHDVVKATFFLEGRWVKENLRFAKMIVDANQEVGNHSYTHPNMKTLSSDEIRDDQLQKTNRRMIEAATNQKVRWFAPPSGSFRDEVVKIADDFQMGTIMWTVDTIDWKRPEPDVLLQRVMRKIHPGAIVLMHPTSSSTTEALDTMITKLKEQGYKVGNITELLDEKRVDLEHHHHH